Protein 4ANO (pdb70)

Solvent-accessible surface area: 11706 Å² total

Sequence (206 aa):
SEKKKKKKTYLLETQLDAVINDQPYYYTVIIFQRAKLKQDPLELEVLKEEVDPCIVRDIDVSSEDEVKVVIKPPSSSFLTFAAIRKTTTLLSRIRAAIHLVSSKKVVKKKHHHSARRRLIFFIVCPENLFNRRALEEEPFFLHVGVKESLPPDEEWDDERRRRLLRRREVKATVLALTEEGEEYRRRRFDDEYLKKKFHETLKKCSPIAKELWQQADDHLDAVLAVLEKKWVDEEEAKERAKVHIPK

Structure (mmCIF, N/CA/C/O backbone):
data_4ANO
#
_entry.id   4ANO
#
_cell.length_a   74.622
_cell.length_b   74.622
_cell.length_c   83.545
_cell.angle_alpha   90.00
_cell.angle_beta   90.00
_cell.angle_gamma   90.00
#
_symmetry.space_group_name_H-M   'P 41 21 2'
#
loop_
_entity.id
_entity.type
_entity.pdbx_description
1 polymer ESSB
2 non-polymer 'CHLORIDE ION'
3 non-polymer 'SODIUM ION'
4 water water
#
loop_
_atom_site.group_PDB
_atom_site.id
_atom_site.type_symbol
_atom_site.label_atom_id
_atom_site.label_alt_id
_atom_site.label_comp_id
_atom_site.label_asym_id
_atom_site.label_entity_id
_atom_site.label_seq_id
_atom_site.pdbx_PDB_ins_code
_atom_site.Cartn_x
_atom_site.Cartn_y
_atom_site.Cartn_z
_atom_site.occupancy
_atom_site.B_iso_or_equiv
_atom_site.auth_seq_id
_atom_site.auth_comp_id
_atom_site.auth_asym_id
_atom_site.auth_atom_id
_atom_site.pdbx_PDB_model_num
ATOM 1 N N . SER A 1 5 ? -23.243 10.977 20.808 1.00 62.61 2 SER A N 1
ATOM 2 C CA . SER A 1 5 ? -23.224 12.474 20.686 1.00 62.03 2 SER A CA 1
ATOM 3 C C . SER A 1 5 ? -22.636 12.871 19.327 1.00 60.16 2 SER A C 1
ATOM 4 O O . SER A 1 5 ? -23.223 12.549 18.273 1.00 60.80 2 SER A O 1
ATOM 7 N N . GLU A 1 6 ? -21.489 13.562 19.354 1.00 58.07 3 GLU A N 1
ATOM 8 C CA . GLU A 1 6 ? -20.761 13.950 18.133 1.00 54.38 3 GLU A CA 1
ATOM 9 C C . GLU A 1 6 ? -19.616 12.967 17.807 1.00 51.43 3 GLU A C 1
ATOM 10 O O . GLU A 1 6 ? -18.506 13.049 18.378 1.00 52.21 3 GLU A O 1
ATOM 16 N N A LYS A 1 7 ? -19.863 11.997 16.936 0.35 49.70 4 LYS A N 1
ATOM 17 N N B LYS A 1 7 ? -19.947 12.078 16.872 0.25 49.44 4 LYS A N 1
ATOM 18 N N C LYS A 1 7 ? -19.889 12.053 16.877 0.40 49.56 4 LYS A N 1
ATOM 19 C CA A LYS A 1 7 ? -18.807 11.035 16.602 0.35 47.04 4 LYS A CA 1
ATOM 20 C CA B LYS A 1 7 ? -19.081 11.057 16.310 0.25 46.61 4 LYS A CA 1
ATOM 21 C CA C LYS A 1 7 ? -18.895 11.097 16.385 0.40 46.73 4 LYS A CA 1
ATOM 22 C C A LYS A 1 7 ? -18.003 11.504 15.379 0.35 44.85 4 LYS A C 1
ATOM 23 C C B LYS A 1 7 ? -18.113 11.721 15.331 0.25 44.33 4 LYS A C 1
ATOM 24 C C C LYS A 1 7 ? -17.892 11.788 15.444 0.40 44.40 4 LYS A C 1
ATOM 25 O O A LYS A 1 7 ? -18.588 11.821 14.350 0.35 44.93 4 LYS A O 1
ATOM 26 O O B LYS A 1 7 ? -18.515 12.571 14.536 0.25 44.24 4 LYS A O 1
ATOM 27 O O C LYS A 1 7 ? -18.246 12.742 14.760 0.40 44.36 4 LYS A O 1
ATOM 43 N N A LYS A 1 8 ? -16.670 11.562 15.496 0.50 42.98 5 LYS A N 1
ATOM 44 N N B LYS A 1 8 ? -16.839 11.345 15.392 0.10 42.37 5 LYS A N 1
ATOM 45 N N C LYS A 1 8 ? -16.642 11.313 15.423 0.40 42.51 5 LYS A N 1
ATOM 46 C CA A LYS A 1 8 ? -15.833 12.021 14.375 0.50 40.06 5 LYS A CA 1
ATOM 47 C CA B LYS A 1 8 ? -15.864 11.814 14.411 0.10 39.68 5 LYS A CA 1
ATOM 48 C CA C LYS A 1 8 ? -15.667 11.735 14.409 0.40 39.49 5 LYS A CA 1
ATOM 49 C C A LYS A 1 8 ? -16.042 11.229 13.084 0.50 38.35 5 LYS A C 1
ATOM 50 C C B LYS A 1 8 ? -16.200 11.204 13.054 0.10 38.01 5 LYS A C 1
ATOM 51 C C C LYS A 1 8 ? -16.061 11.153 13.041 0.40 38.04 5 LYS A C 1
ATOM 52 O O A LYS A 1 8 ? -16.254 10.012 13.102 0.50 38.80 5 LYS A O 1
ATOM 53 O O B LYS A 1 8 ? -16.677 10.069 12.988 0.10 38.12 5 LYS A O 1
ATOM 54 O O C LYS A 1 8 ? -16.456 9.988 12.959 0.40 38.41 5 LYS A O 1
ATOM 70 N N . THR A 1 9 ? -15.961 11.949 11.975 1.00 36.14 6 THR A N 1
ATOM 71 C CA . THR A 1 9 ? -16.215 11.406 10.632 1.00 33.15 6 THR A CA 1
ATOM 72 C C . THR A 1 9 ? -14.981 10.623 10.165 1.00 29.94 6 THR A C 1
ATOM 73 O O . THR A 1 9 ? -13.981 10.635 10.821 1.00 28.74 6 THR A O 1
ATOM 77 N N . TYR A 1 10 ? -15.071 9.966 9.020 1.00 28.08 7 TYR A N 1
ATOM 78 C CA . TYR A 1 10 ? -13.887 9.280 8.516 1.00 27.27 7 TYR A CA 1
ATOM 79 C C . TYR A 1 10 ? -12.714 10.300 8.306 1.00 25.09 7 TYR A C 1
ATOM 80 O O . TYR A 1 10 ? -11.576 10.042 8.733 1.00 26.76 7 TYR A O 1
ATOM 89 N N A LEU A 1 11 ? -12.983 11.405 7.626 0.50 26.21 8 LEU A N 1
ATOM 90 N N B LEU A 1 11 ? -13.027 11.419 7.659 0.50 26.13 8 LEU A N 1
ATOM 91 C CA A LEU A 1 11 ? -11.972 12.454 7.436 0.50 25.93 8 LEU A CA 1
ATOM 92 C CA B LEU A 1 11 ? -12.060 12.492 7.367 0.50 25.86 8 LEU A CA 1
ATOM 93 C C A LEU A 1 11 ? -11.336 12.794 8.764 0.50 25.76 8 LEU A C 1
ATOM 94 C C B LEU A 1 11 ?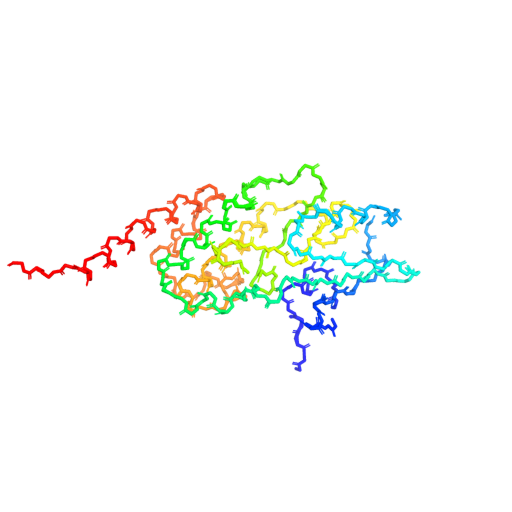 -11.387 13.017 8.645 0.50 25.55 8 LEU A C 1
ATOM 95 O O A LEU A 1 11 ? -10.103 12.724 8.947 0.50 23.20 8 LEU A O 1
ATOM 96 O O B LEU A 1 11 ? -10.146 13.237 8.670 0.50 22.96 8 LEU A O 1
ATOM 105 N N . GLU A 1 12 ? -12.178 13.176 9.718 1.00 24.84 9 GLU A N 1
ATOM 106 C CA . GLU A 1 12 ? -11.593 13.597 11.030 1.00 27.26 9 GLU A CA 1
ATOM 107 C C . GLU A 1 12 ? -10.668 12.590 11.653 1.00 27.28 9 GLU A C 1
ATOM 108 O O . GLU A 1 12 ? -9.579 12.895 12.151 1.00 28.06 9 GLU A O 1
ATOM 114 N N . THR A 1 13 ? -11.094 11.338 11.647 1.00 27.31 10 THR A N 1
ATOM 115 C CA . THR A 1 13 ? -10.330 10.249 12.175 1.00 27.90 10 THR A CA 1
ATOM 116 C C . THR A 1 13 ? -9.016 10.008 11.411 1.00 27.59 10 THR A C 1
ATOM 117 O O . THR A 1 13 ? -7.944 9.805 12.040 1.00 26.19 10 THR A O 1
ATOM 121 N N . GLN A 1 14 ? -9.079 9.988 10.067 1.00 24.43 11 GLN A N 1
ATOM 122 C CA . GLN A 1 14 ? -7.845 9.744 9.294 1.00 23.84 11 GLN A CA 1
ATOM 123 C C . GLN A 1 14 ? -6.847 10.928 9.428 1.00 23.17 11 GLN A C 1
ATOM 124 O O . GLN A 1 14 ? -5.591 10.716 9.351 1.00 26.04 11 GLN A O 1
ATOM 130 N N . LEU A 1 15 ? -7.370 12.132 9.566 1.00 23.44 12 LEU A N 1
ATOM 131 C CA . LEU A 1 15 ? -6.462 13.322 9.679 1.00 22.69 12 LEU A CA 1
ATOM 132 C C . LEU A 1 15 ? -6.008 13.527 11.119 1.00 25.76 12 LEU A C 1
ATOM 133 O O . LEU A 1 15 ? -5.042 14.302 11.306 1.00 25.55 12 LEU A O 1
ATOM 138 N N . ASP A 1 16 ? -6.673 12.883 12.086 1.00 24.14 13 ASP A N 1
ATOM 139 C CA . ASP A 1 16 ? -6.621 13.254 13.515 1.00 26.26 13 ASP A CA 1
ATOM 140 C C . ASP A 1 16 ? -6.838 14.767 13.665 1.00 27.42 13 ASP A C 1
ATOM 141 O O . ASP A 1 16 ? -6.016 15.479 14.258 1.00 26.88 13 ASP A O 1
ATOM 146 N N . ALA A 1 17 ? -7.899 15.292 13.046 1.00 26.38 14 ALA A N 1
ATOM 147 C CA . ALA A 1 17 ? -8.122 16.749 13.022 1.00 26.62 14 ALA A CA 1
ATOM 148 C C . ALA A 1 17 ? -9.571 16.987 13.299 1.00 29.11 14 ALA A C 1
ATOM 149 O O . ALA A 1 17 ? -10.368 16.060 13.255 1.00 29.86 14 ALA A O 1
ATOM 151 N N . VAL A 1 18 ? -9.935 18.254 13.473 1.00 29.74 15 VAL A N 1
ATOM 152 C CA . VAL A 1 18 ? -11.279 18.615 13.810 1.00 32.82 15 VAL A CA 1
ATOM 153 C C . VAL A 1 18 ? -11.835 19.475 12.661 1.00 35.24 15 VAL A C 1
ATOM 154 O O . VAL A 1 18 ? -11.188 20.463 12.246 1.00 34.57 15 VAL A O 1
ATOM 174 N N . ILE A 1 20 ? -14.172 22.105 12.372 1.00 38.38 17 ILE A N 1
ATOM 175 C CA . ILE A 1 20 ? -14.875 23.052 13.252 1.00 39.18 17 ILE A CA 1
ATOM 176 C C . ILE A 1 20 ? -15.965 23.836 12.577 1.00 40.67 17 ILE A C 1
ATOM 177 O O . ILE A 1 20 ? -16.732 24.569 13.235 1.00 40.04 17 ILE A O 1
ATOM 182 N N . ASN A 1 21 ? -15.992 23.750 11.257 1.00 39.90 18 ASN A N 1
ATOM 183 C CA . ASN A 1 21 ? -16.947 24.517 10.478 1.00 41.35 18 ASN A CA 1
ATOM 184 C C . ASN A 1 21 ? -17.146 23.796 9.146 1.00 41.50 18 ASN A C 1
ATOM 185 O O . ASN A 1 21 ? -16.222 23.117 8.606 1.00 37.35 18 ASN A O 1
ATOM 190 N N . ASP A 1 22 ? -18.342 23.975 8.595 1.00 43.57 19 ASP A N 1
ATOM 191 C CA . ASP A 1 22 ? -18.625 23.471 7.250 1.00 44.79 19 ASP A CA 1
ATOM 192 C C . ASP A 1 22 ? -19.060 24.624 6.332 1.00 45.20 19 ASP A C 1
ATOM 193 O O . ASP A 1 22 ? -19.272 24.449 5.100 1.00 46.30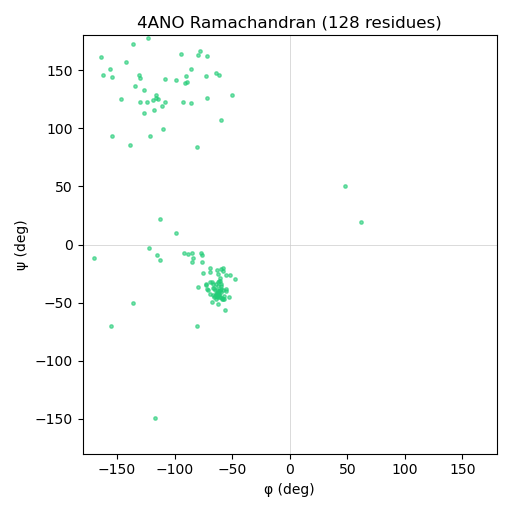 19 ASP A O 1
ATOM 198 N N . GLN A 1 23 ? -19.159 25.822 6.921 1.00 45.46 20 GLN A N 1
ATOM 199 C CA . GLN A 1 23 ? -19.481 27.021 6.141 1.00 45.59 20 GLN A CA 1
ATOM 200 C C . GLN A 1 23 ? -18.642 28.197 6.608 1.00 43.85 20 GLN A C 1
ATOM 201 O O . GLN A 1 23 ? -19.080 28.958 7.479 1.00 45.89 20 GLN A O 1
ATOM 207 N N . PRO A 1 24 ? -17.406 28.339 6.079 1.00 40.83 21 PRO A N 1
ATOM 208 C CA . PRO A 1 24 ? -16.710 27.518 5.121 1.00 37.42 21 PRO A CA 1
ATOM 209 C C . PRO A 1 24 ? -16.021 26.362 5.828 1.00 34.16 21 PRO A C 1
ATOM 210 O O . PRO A 1 24 ? -15.769 26.425 7.027 1.00 35.73 21 PRO A O 1
ATOM 214 N N A TYR A 1 25 ? -15.791 25.306 5.065 0.30 31.69 22 TYR A N 1
ATOM 215 N N B TYR A 1 25 ? -15.737 25.286 5.067 0.30 31.63 22 TYR A N 1
ATOM 216 N N C TYR A 1 25 ? -15.783 25.273 5.099 0.30 32.33 22 TYR A N 1
ATOM 217 C CA A TYR A 1 25 ? -14.989 24.219 5.504 0.30 28.23 22 TYR A CA 1
ATOM 218 C CA B TYR A 1 25 ? -15.027 24.061 5.506 0.30 28.16 22 TYR A CA 1
ATOM 219 C CA C TYR A 1 25 ? -15.162 24.097 5.670 0.30 29.39 22 TYR A CA 1
ATOM 220 C C A TYR A 1 25 ? -13.752 24.740 6.227 0.30 27.02 22 TYR A C 1
ATOM 221 C C B TYR A 1 25 ? -13.652 24.383 6.106 0.30 27.08 22 TYR A C 1
ATOM 222 C C C TYR A 1 25 ? -13.775 24.525 6.165 0.30 27.97 22 TYR A C 1
ATOM 223 O O A TYR A 1 25 ? -13.077 25.676 5.758 0.30 24.44 22 TYR A O 1
ATOM 224 O O B TYR A 1 25 ? -12.747 24.803 5.393 0.30 25.79 22 TYR A O 1
ATOM 225 O O C TYR A 1 25 ? -13.028 25.220 5.482 0.30 26.51 22 TYR A O 1
ATOM 250 N N . THR A 1 26 ? -13.517 24.198 7.423 1.00 26.31 23 THR A N 1
ATOM 251 C CA . THR A 1 26 ? -12.314 24.586 8.161 1.00 25.10 23 THR A CA 1
ATOM 252 C C . THR A 1 26 ? -11.805 23.395 8.921 1.00 23.64 23 THR A C 1
ATOM 253 O O . THR A 1 26 ? -12.545 22.832 9.746 1.00 24.22 23 THR A O 1
ATOM 257 N N . VAL A 1 27 ? -10.498 23.064 8.734 1.00 22.95 24 VAL A N 1
ATOM 258 C CA . VAL A 1 27 ? -9.945 21.901 9.411 1.00 23.27 24 VAL A CA 1
ATOM 259 C C . VAL A 1 27 ? -8.828 22.437 10.320 1.00 20.67 24 VAL A C 1
ATOM 260 O O . VAL A 1 27 ? -8.021 23.266 9.880 1.00 23.87 24 VAL A O 1
ATOM 264 N N A ILE A 1 28 ? -8.747 21.866 11.518 0.70 23.33 25 ILE A N 1
ATOM 265 N N B ILE A 1 28 ? -8.769 21.979 11.562 0.30 22.69 25 ILE A N 1
ATOM 266 C CA A ILE A 1 28 ? -7.800 22.313 12.552 0.70 22.22 25 ILE A CA 1
ATOM 267 C CA B ILE A 1 28 ? -7.689 22.429 12.445 0.30 21.71 25 ILE A CA 1
ATOM 268 C C A ILE A 1 28 ? -6.920 21.111 12.957 0.70 21.68 25 ILE A C 1
ATOM 269 C C B ILE A 1 28 ? -6.920 21.256 13.018 0.30 21.57 25 ILE A C 1
ATOM 270 O O A ILE A 1 28 ? -7.428 20.032 13.341 0.70 22.72 25 ILE A O 1
ATOM 271 O O B ILE A 1 28 ? -7.523 20.377 13.643 0.30 22.46 25 ILE A O 1
ATOM 280 N N . PHE A 1 29 ? -5.601 21.257 12.778 1.00 21.23 26 PHE A N 1
ATOM 281 C CA . PHE A 1 29 ? -4.695 20.190 13.213 1.00 20.45 26 PHE A CA 1
ATOM 282 C C . PHE A 1 29 ? -3.831 20.774 14.388 1.00 21.42 26 PHE A C 1
ATOM 283 O O . PHE A 1 29 ? -3.531 21.948 14.385 1.00 23.95 26 PHE A O 1
ATOM 291 N N . GLN A 1 30 ? -3.363 19.883 15.252 1.00 23.59 27 GLN A N 1
ATOM 292 C CA . GLN A 1 30 ? -2.354 20.210 16.272 1.00 22.57 27 GLN A CA 1
ATOM 293 C C . GLN A 1 30 ? -0.968 20.083 15.709 1.00 22.98 27 GLN A C 1
ATOM 294 O O . GLN A 1 30 ? -0.598 19.042 15.258 1.00 23.27 27 GLN A O 1
ATOM 300 N N . ARG A 1 31 ? -0.188 21.166 15.750 1.00 22.87 28 ARG A N 1
ATOM 301 C CA . ARG A 1 31 ? 1.111 21.217 15.147 1.00 25.73 28 ARG A CA 1
ATOM 302 C C . ARG A 1 31 ? 2.047 20.144 15.741 1.00 25.52 28 ARG A C 1
ATOM 303 O O . ARG A 1 31 ? 2.878 19.544 15.058 1.00 27.04 28 ARG A O 1
ATOM 311 N N . ALA A 1 32 ? 1.866 19.862 17.021 1.00 26.92 29 ALA A N 1
ATOM 312 C CA . ALA A 1 32 ? 2.697 18.940 17.715 1.00 29.10 29 ALA A CA 1
ATOM 313 C C . ALA A 1 32 ? 2.604 17.532 17.129 1.00 29.30 29 ALA A C 1
ATOM 314 O O . ALA A 1 32 ? 3.533 16.714 17.256 1.00 31.59 29 ALA A O 1
ATOM 316 N N . LYS A 1 33 ? 1.471 17.244 16.483 1.00 27.77 30 LYS A N 1
ATOM 317 C CA . LYS A 1 33 ? 1.219 15.932 15.947 1.00 28.86 30 LYS A CA 1
ATOM 318 C C . LYS A 1 33 ? 1.659 15.743 14.473 1.00 28.18 30 LYS A C 1
ATOM 319 O O . LYS A 1 33 ? 1.560 14.621 13.960 1.00 30.84 30 LYS A O 1
ATOM 325 N N . LEU A 1 34 ? 2.082 16.820 13.810 1.00 25.99 31 LEU A N 1
ATOM 326 C CA . LEU A 1 34 ? 2.533 16.808 12.413 1.00 24.60 31 LEU A CA 1
ATOM 327 C C . LEU A 1 34 ? 4.008 16.450 12.140 1.00 25.76 31 LEU A C 1
ATOM 328 O O . LEU A 1 34 ? 4.894 16.786 12.928 1.00 25.09 31 LEU A 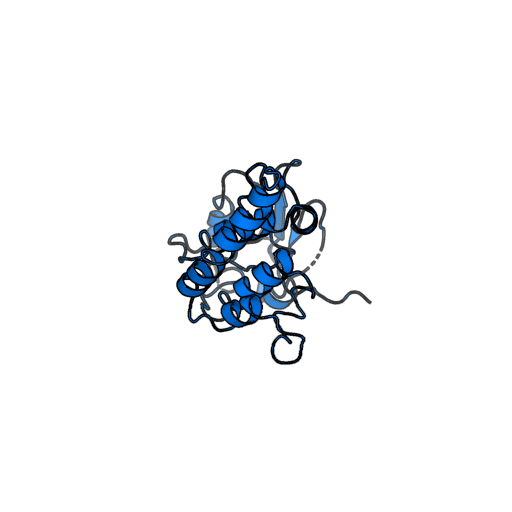O 1
ATOM 333 N N . LYS A 1 35 ? 4.286 15.865 10.979 1.00 24.47 32 LYS A N 1
ATOM 334 C CA . LYS A 1 35 ? 5.647 15.632 10.477 1.00 25.88 32 LYS A CA 1
ATOM 335 C C . LYS A 1 35 ? 6.230 16.905 9.845 1.00 25.37 32 LYS A C 1
ATOM 336 O O . LYS A 1 35 ? 7.426 16.929 9.541 1.00 25.60 32 LYS A O 1
ATOM 350 N N . GLN A 1 37 ? 7.891 20.290 9.056 1.00 22.82 34 GLN A N 1
ATOM 351 C CA . GLN A 1 37 ? 9.028 20.989 9.738 1.00 24.96 34 GLN A CA 1
ATOM 352 C C . GLN A 1 37 ? 8.858 22.476 9.441 1.00 26.60 34 GLN A C 1
ATOM 353 O O . GLN A 1 37 ? 8.585 23.312 10.359 1.00 30.80 34 GLN A O 1
ATOM 359 N N . ASP A 1 38 ? 9.083 22.859 8.219 1.00 22.34 35 ASP A N 1
ATOM 360 C CA . ASP A 1 38 ? 8.998 24.242 7.901 1.00 24.75 35 ASP A CA 1
ATOM 361 C C . ASP A 1 38 ? 7.551 24.538 7.413 1.00 22.83 35 ASP A C 1
ATOM 362 O O . ASP A 1 38 ? 7.063 23.861 6.480 1.00 20.66 35 ASP A O 1
ATOM 367 N N . PRO A 1 39 ? 6.817 25.469 8.049 1.00 21.91 36 PRO A N 1
ATOM 368 C CA . PRO A 1 39 ? 5.482 25.836 7.585 1.00 21.79 36 PRO A CA 1
ATOM 369 C C . PRO A 1 39 ? 5.382 26.122 6.059 1.00 21.88 36 PRO A C 1
ATOM 370 O O . PRO A 1 39 ? 4.332 25.968 5.447 1.00 22.32 36 PRO A O 1
ATOM 374 N N . LEU A 1 40 ? 6.485 26.610 5.466 1.00 22.67 37 LEU A N 1
ATOM 375 C CA . LEU A 1 40 ? 6.559 26.797 4.019 1.00 20.36 37 LEU A CA 1
ATOM 376 C C . LEU A 1 40 ? 6.188 25.565 3.148 1.00 22.00 37 LEU A C 1
ATOM 377 O O . LEU A 1 40 ? 5.753 25.716 2.007 1.00 22.73 37 LEU A O 1
ATOM 382 N N . GLU A 1 41 ? 6.362 24.356 3.716 1.00 20.44 38 GLU A N 1
ATOM 383 C CA . GLU A 1 41 ? 5.938 23.085 3.063 1.00 19.50 38 GLU A CA 1
ATOM 384 C C . GLU A 1 41 ? 4.484 23.084 2.694 1.00 21.09 38 GLU A C 1
ATOM 385 O O . GLU A 1 41 ? 4.122 22.359 1.768 1.00 22.24 38 GLU A O 1
ATOM 391 N N . LEU A 1 42 ? 3.657 23.871 3.420 1.00 18.73 39 LEU A N 1
ATOM 392 C CA . LEU A 1 42 ? 2.189 23.889 3.189 1.00 18.80 39 LEU A CA 1
ATOM 393 C C . LEU A 1 42 ? 1.771 24.840 2.065 1.00 19.32 39 LEU A C 1
ATOM 394 O O . LEU A 1 42 ? 0.606 24.865 1.655 1.00 23.27 39 LEU A O 1
ATOM 399 N N . GLU A 1 43 ? 2.711 25.620 1.555 1.00 21.22 40 GLU A N 1
ATOM 400 C CA . GLU A 1 43 ? 2.394 26.622 0.504 1.00 23.50 40 GLU A CA 1
ATOM 401 C C . GLU A 1 43 ? 1.833 25.934 -0.748 1.00 21.50 40 GLU A C 1
ATOM 402 O O . GLU A 1 43 ? 0.957 26.539 -1.436 1.00 25.19 40 GLU A O 1
ATOM 408 N N . VAL A 1 44 ? 2.226 24.667 -1.000 1.00 21.47 41 VAL A N 1
ATOM 409 C CA . VAL A 1 44 ? 1.721 23.903 -2.152 1.00 23.11 41 VAL A CA 1
ATOM 410 C C . VAL A 1 44 ? 0.169 23.798 -2.116 1.00 22.06 41 VAL A C 1
ATOM 411 O O . VAL A 1 44 ? -0.447 23.582 -3.138 1.00 24.35 41 VAL A O 1
ATOM 415 N N . LEU A 1 45 ? -0.445 24.008 -0.939 1.00 20.53 42 LEU A N 1
ATOM 416 C CA . LEU A 1 45 ? -1.885 23.809 -0.807 1.00 21.86 42 LEU A CA 1
ATOM 417 C C . LEU A 1 45 ? -2.583 24.991 -1.456 1.00 23.95 42 LEU A C 1
ATOM 418 O O . LEU A 1 45 ? -3.776 24.849 -1.776 1.00 23.77 42 LEU A O 1
ATOM 423 N N . LYS A 1 46 ? -1.818 26.065 -1.711 1.00 24.85 43 LYS A N 1
ATOM 424 C CA . LYS A 1 46 ? -2.397 27.248 -2.454 1.00 30.32 43 LYS A CA 1
ATOM 425 C C . LYS A 1 46 ? -2.555 26.938 -3.966 1.00 31.35 43 LYS A C 1
ATOM 426 O O . LYS A 1 46 ? -3.176 27.719 -4.734 1.00 34.24 43 LYS A O 1
ATOM 432 N N A GLU A 1 47 ? -1.968 25.819 -4.357 0.50 31.50 44 GLU A N 1
ATOM 433 N N B GLU A 1 47 ? -2.018 25.870 -4.488 0.50 32.38 44 GLU A N 1
ATOM 434 C CA A GLU A 1 47 ? -1.771 25.467 -5.748 0.50 32.38 44 GLU A CA 1
ATOM 435 C CA B GLU A 1 47 ? -2.193 25.804 -5.932 0.50 34.09 44 GLU A CA 1
ATOM 436 C C A GLU A 1 47 ? -2.302 24.071 -6.039 0.50 32.11 44 GLU A C 1
ATOM 437 C C B GLU A 1 47 ? -2.703 24.450 -6.384 0.50 33.07 44 GLU A C 1
ATOM 438 O O A GLU A 1 47 ? -1.666 23.255 -6.733 0.50 32.08 44 GLU A O 1
ATOM 439 O O B GLU A 1 47 ? -2.376 24.016 -7.473 0.50 33.57 44 GLU A O 1
ATOM 450 N N . VAL A 1 48 ? -3.495 23.795 -5.528 1.00 30.87 45 VAL A N 1
ATOM 451 C CA . VAL A 1 48 ? -4.082 22.491 -5.821 1.00 28.80 45 VAL A CA 1
ATOM 452 C C . VAL A 1 48 ? -4.899 22.580 -7.091 1.00 30.13 45 VAL A C 1
ATOM 453 O O . VAL A 1 48 ? -4.696 21.817 -8.018 1.00 32.47 45 VAL A O 1
ATOM 457 N N . ASP A 1 49 ? -5.814 23.521 -7.135 1.00 28.47 46 ASP A N 1
ATOM 458 C CA . ASP A 1 49 ? -6.721 23.513 -8.311 1.00 28.97 46 ASP A CA 1
ATOM 459 C C . ASP A 1 49 ? -7.143 24.963 -8.414 1.00 28.89 46 ASP A C 1
ATOM 460 O O . ASP A 1 49 ? -7.289 25.613 -7.451 1.00 29.59 46 ASP A O 1
ATOM 465 N N . PRO A 1 50 ? -7.313 25.471 -9.618 1.00 31.11 47 PRO A N 1
ATOM 466 C CA . PRO A 1 50 ? -7.669 26.905 -9.629 1.00 32.69 47 PRO A CA 1
ATOM 467 C C . PRO A 1 50 ? -9.088 27.254 -9.085 1.00 33.14 47 PRO A C 1
ATOM 468 O O . PRO A 1 50 ? -9.314 28.424 -8.671 1.00 35.11 47 PRO A O 1
ATOM 472 N N . CYS A 1 51 ? -10.004 26.281 -9.042 1.00 27.18 48 CYS A N 1
ATOM 473 C CA . CYS A 1 51 ? -11.384 26.602 -8.557 1.00 27.84 48 CYS A CA 1
ATOM 474 C C . CYS A 1 51 ? -11.591 26.862 -7.082 1.00 28.16 48 CYS A C 1
ATOM 475 O O . CYS A 1 51 ? -12.341 27.757 -6.677 1.00 28.78 48 CYS A O 1
ATOM 478 N N . ILE A 1 52 ? -10.819 26.167 -6.240 1.00 23.66 49 ILE A N 1
ATOM 479 C CA . ILE A 1 52 ? -11.165 26.135 -4.816 1.00 24.39 49 ILE A CA 1
ATOM 480 C C . ILE A 1 52 ? -10.054 26.850 -4.129 1.00 24.95 49 ILE A C 1
ATOM 481 O O . ILE A 1 52 ? -8.881 26.546 -4.389 1.00 26.69 49 ILE A O 1
ATOM 486 N N . VAL A 1 53 ? -10.395 27.852 -3.352 1.00 22.88 50 VAL A N 1
ATOM 487 C CA . VAL A 1 53 ? -9.404 28.688 -2.628 1.00 25.68 50 VAL A CA 1
ATOM 488 C C . VAL A 1 53 ? -9.166 27.983 -1.254 1.00 26.16 50 VAL A C 1
ATOM 489 O O . VAL A 1 53 ? -10.124 27.427 -0.671 1.00 25.63 50 VAL A O 1
ATOM 493 N N . ARG A 1 54 ? -7.898 27.953 -0.795 1.00 23.83 51 ARG A N 1
ATOM 494 C CA . ARG A 1 54 ? -7.499 27.400 0.506 1.00 24.73 51 ARG A CA 1
ATOM 495 C C . ARG A 1 54 ? -6.640 28.410 1.182 1.00 24.97 51 ARG A C 1
ATOM 496 O O . ARG A 1 54 ? -5.654 28.848 0.595 1.00 28.50 51 ARG A O 1
ATOM 504 N N . ASP A 1 55 ? -7.050 28.836 2.379 1.00 25.11 52 ASP A N 1
ATOM 505 C CA . ASP A 1 55 ? -6.217 29.749 3.142 1.00 24.89 52 ASP A CA 1
ATOM 506 C C . ASP A 1 55 ? -5.638 28.980 4.293 1.00 24.79 52 ASP A C 1
ATOM 507 O O . ASP A 1 55 ? -6.296 28.091 4.787 1.00 28.17 52 ASP A O 1
ATOM 512 N N . ILE A 1 56 ? -4.401 29.261 4.636 1.00 24.82 53 ILE A N 1
ATOM 513 C CA . ILE A 1 56 ? -3.643 28.349 5.580 1.00 22.37 53 ILE A CA 1
ATOM 514 C C . ILE A 1 56 ? -3.129 29.310 6.711 1.00 23.41 53 ILE A C 1
ATOM 515 O O . ILE A 1 56 ? -2.525 30.328 6.448 1.00 24.46 53 ILE A O 1
ATOM 520 N N . ASP A 1 57 ? -3.318 28.914 7.959 1.00 23.10 54 ASP A N 1
ATOM 521 C CA . ASP A 1 57 ? -2.754 29.681 9.074 1.00 24.94 54 ASP A CA 1
ATOM 522 C C . ASP A 1 57 ? -1.955 28.719 9.918 1.00 21.82 54 ASP A C 1
ATOM 523 O O . ASP A 1 57 ? -2.534 27.817 10.538 1.00 25.06 54 ASP A O 1
ATOM 528 N N . VAL A 1 58 ? -0.634 28.892 9.952 1.00 23.11 55 VAL A N 1
ATOM 529 C CA . VAL A 1 58 ? 0.252 28.116 10.811 1.00 22.87 55 VAL A CA 1
ATOM 530 C C . VAL A 1 58 ? 0.529 29.019 12.042 1.00 25.98 55 VAL A C 1
ATOM 531 O O . VAL A 1 58 ? 1.290 30.000 11.958 1.00 26.81 55 VAL A O 1
ATOM 535 N N A SER A 1 59 ? -0.090 28.677 13.151 0.50 25.24 56 SER A N 1
ATOM 536 N N B SER A 1 59 ? -0.134 28.702 13.143 0.50 26.17 56 SER A N 1
ATOM 537 C CA A SER A 1 59 ? 0.113 29.398 14.428 0.50 24.90 56 SER A CA 1
ATOM 538 C CA B SER A 1 59 ? 0.082 29.334 14.482 0.50 26.59 56 SER A CA 1
ATOM 539 C C A SER A 1 59 ? 1.086 28.574 15.267 0.50 25.22 56 SER A C 1
ATOM 540 C C B SER A 1 59 ? 1.262 28.710 15.168 0.50 25.87 56 SER A C 1
ATOM 541 O O A SER A 1 59 ? 1.470 27.464 14.890 0.50 23.33 56 SER A O 1
ATOM 542 O O B SER A 1 59 ? 1.912 27.832 14.621 0.50 23.95 56 SER A O 1
ATOM 547 N N . GLU A 1 60 ? 1.497 29.081 16.448 1.00 26.69 57 GLU A N 1
ATOM 548 C CA . GLU A 1 60 ? 2.432 28.347 17.220 1.00 27.00 57 GLU A CA 1
ATOM 549 C C . GLU A 1 60 ? 1.975 26.936 17.563 1.00 27.67 57 GLU A C 1
ATOM 550 O O . GLU A 1 60 ? 2.772 26.033 17.576 1.00 28.89 57 GLU A O 1
ATOM 556 N N . ASP A 1 61 ? 0.675 26.710 17.776 1.00 27.92 58 ASP A N 1
ATOM 557 C CA . ASP A 1 61 ? 0.245 25.396 18.212 1.00 28.36 58 ASP A CA 1
ATOM 558 C C . ASP A 1 61 ? -0.604 24.623 17.168 1.00 26.03 58 ASP A C 1
ATOM 559 O O . ASP A 1 61 ? -0.903 23.475 17.368 1.00 25.96 58 ASP A O 1
ATOM 564 N N . GLU A 1 62 ? -1.068 25.295 16.144 1.00 23.82 59 GLU A N 1
ATOM 565 C CA . GLU A 1 62 ? -2.065 24.616 15.262 1.00 25.85 59 GLU A CA 1
ATOM 566 C C . GLU A 1 62 ? -1.858 24.970 13.816 1.00 23.82 59 GLU A C 1
ATOM 567 O O . GLU A 1 62 ? -1.269 25.974 13.479 1.00 24.63 59 GLU A O 1
ATOM 573 N N . VAL A 1 63 ? -2.336 24.093 12.929 1.00 23.93 60 VAL A N 1
ATOM 574 C CA . VAL A 1 63 ? -2.407 24.436 11.524 1.00 22.41 60 VAL A CA 1
ATOM 575 C C . VAL A 1 63 ? -3.920 24.437 11.165 1.00 22.07 60 VAL A C 1
ATOM 576 O O . VAL A 1 63 ? -4.626 23.451 11.418 1.00 21.23 60 VAL A O 1
ATOM 580 N N . LYS A 1 64 ? -4.386 25.542 10.609 1.00 22.71 61 LYS A N 1
ATOM 581 C CA . LYS A 1 64 ? -5.807 25.736 10.207 1.00 23.79 61 LYS A CA 1
ATOM 582 C C . LYS A 1 64 ? -5.868 25.899 8.677 1.00 23.23 61 LYS A C 1
ATOM 583 O O . LYS A 1 64 ? -4.995 26.600 8.062 1.00 23.19 61 LYS A O 1
ATOM 589 N N . VAL A 1 65 ? -6.738 25.114 8.019 1.00 21.84 62 VAL A N 1
ATOM 590 C CA . VAL A 1 65 ? -6.969 25.254 6.541 1.00 21.53 62 VAL A CA 1
ATOM 591 C C . VAL A 1 65 ? -8.471 25.632 6.401 1.00 21.00 62 VAL A C 1
ATOM 592 O O . VAL A 1 65 ? -9.338 24.956 6.945 1.00 22.55 62 VAL A O 1
ATOM 596 N N . VAL A 1 66 ? -8.701 26.732 5.739 1.00 22.51 63 VAL A N 1
ATOM 597 C CA . VAL A 1 66 ? -10.012 27.213 5.433 1.00 24.43 63 VAL A CA 1
ATOM 598 C C . VAL A 1 66 ? -10.198 26.999 3.925 1.00 23.50 63 VAL A C 1
ATOM 599 O O . VAL A 1 66 ? -9.416 27.531 3.162 1.00 25.32 63 VAL A O 1
ATOM 603 N N . ILE A 1 67 ? -11.230 26.255 3.554 1.00 23.02 64 ILE A N 1
ATOM 604 C CA . ILE A 1 67 ? -11.474 25.778 2.141 1.00 22.44 64 ILE A CA 1
ATOM 605 C C . ILE A 1 67 ? -12.781 26.325 1.593 1.00 24.07 64 ILE A C 1
ATOM 606 O O . ILE A 1 67 ? -13.881 25.988 2.113 1.00 26.85 64 ILE A O 1
ATOM 611 N N . LYS A 1 68 ? -12.647 27.150 0.550 1.00 23.00 65 LYS A N 1
ATOM 612 C CA . LYS A 1 68 ? -13.791 27.867 -0.062 1.00 24.78 65 LYS A CA 1
ATOM 613 C C . LYS A 1 68 ? -13.984 27.546 -1.565 1.00 24.05 65 LYS A C 1
ATOM 614 O O . LYS A 1 68 ? -13.311 28.174 -2.486 1.00 26.01 65 LYS A O 1
ATOM 620 N N . PRO A 1 69 ? -14.832 26.560 -1.865 1.00 25.20 66 PRO A N 1
ATOM 621 C CA . PRO A 1 69 ? -15.187 26.283 -3.249 1.00 23.44 66 PRO A CA 1
ATOM 622 C C . PRO A 1 69 ? -16.085 27.364 -3.813 1.00 24.99 66 PRO A C 1
ATOM 623 O O . PRO A 1 69 ? -16.666 28.146 -3.049 1.00 26.51 66 PRO A O 1
ATOM 627 N N . PRO A 1 70 ? -16.148 27.397 -5.136 1.00 24.11 67 PRO A N 1
ATOM 628 C CA . PRO A 1 70 ? -17.188 28.262 -5.814 1.00 23.29 67 PRO A CA 1
ATOM 629 C C . PRO A 1 70 ? -18.581 27.994 -5.205 1.00 24.76 67 PRO A C 1
ATOM 630 O O . PRO A 1 70 ? -18.935 26.827 -4.914 1.00 25.17 67 PRO A O 1
ATOM 634 N N A SER A 1 71 ? -19.378 29.056 -5.016 0.60 26.33 68 SER A N 1
ATOM 635 N N B SER A 1 71 ? -19.376 29.045 -5.026 0.40 26.54 68 SER A N 1
ATOM 636 C CA A SER A 1 71 ? -20.733 28.872 -4.415 0.60 26.96 68 SER A CA 1
ATOM 637 C CA B SER A 1 71 ? -20.704 28.838 -4.428 0.40 27.57 68 SER A CA 1
ATOM 638 C C A SER A 1 71 ? -21.684 27.994 -5.232 0.60 28.50 68 SER A C 1
ATOM 639 C C B SER A 1 71 ? -21.568 27.849 -5.207 0.40 28.11 68 SER A C 1
ATOM 640 O O A SER A 1 71 ? -22.702 27.487 -4.696 0.60 29.38 68 SER A O 1
ATOM 641 O O B SER A 1 71 ? -22.354 27.082 -4.612 0.40 28.31 68 SER A O 1
ATOM 646 N N . SER A 1 72 ? -21.409 27.820 -6.531 1.00 27.92 69 SER A N 1
ATOM 647 C CA . SER A 1 72 ? -22.216 26.960 -7.380 1.00 28.69 69 SER A CA 1
ATOM 648 C C . SER A 1 72 ? -21.776 25.501 -7.526 1.00 28.93 69 SER A C 1
ATOM 649 O O . SER A 1 72 ? -22.417 24.722 -8.260 1.00 30.18 69 SER A O 1
ATOM 652 N N . PHE A 1 73 ? -20.664 25.131 -6.861 1.00 2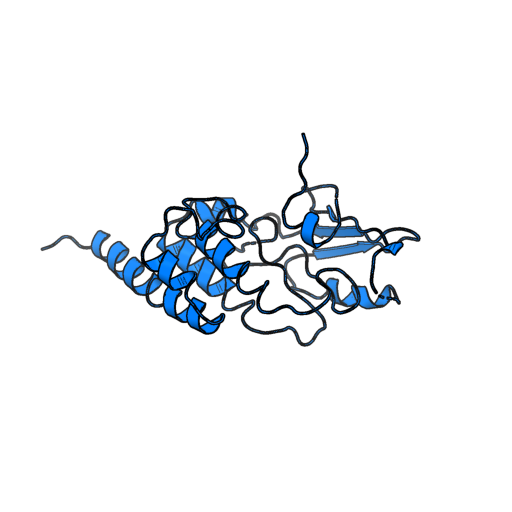6.47 70 PHE A N 1
ATOM 653 C CA . PHE A 1 73 ? -20.304 23.706 -6.824 1.00 27.24 70 PHE A CA 1
ATOM 654 C C . PHE A 1 73 ? -21.385 22.915 -6.073 1.00 27.93 70 PHE A C 1
ATOM 655 O O . PHE A 1 73 ? -22.056 23.501 -5.199 1.00 29.83 70 PHE A O 1
ATOM 663 N N . LEU A 1 74 ? -21.586 21.650 -6.513 1.00 30.27 71 LEU A N 1
ATOM 664 C CA . LEU A 1 74 ? -22.562 20.667 -5.976 1.00 32.05 71 LEU A CA 1
ATOM 665 C C . LEU A 1 74 ? -21.886 19.669 -5.009 1.00 31.62 71 LEU A C 1
ATOM 666 O O . LEU A 1 74 ? -20.750 19.211 -5.236 1.00 29.45 71 LEU A O 1
ATOM 671 N N . THR A 1 75 ? -22.602 19.319 -3.953 1.00 31.77 72 THR A N 1
ATOM 672 C CA . THR A 1 75 ? -22.134 18.352 -2.990 1.00 31.92 72 THR A CA 1
ATOM 673 C C . THR A 1 75 ? -22.304 16.981 -3.516 1.00 29.88 72 THR A C 1
ATOM 674 O O . THR A 1 75 ? -23.009 16.735 -4.511 1.00 29.21 72 THR A O 1
ATOM 678 N N . PHE A 1 76 ? -21.634 16.056 -2.812 1.00 28.15 73 PHE A N 1
ATOM 679 C CA . PHE A 1 76 ? -21.731 14.659 -3.133 1.00 26.89 73 PHE A CA 1
ATOM 680 C C . PHE A 1 76 ? -23.222 14.229 -3.035 1.00 29.91 73 PHE A C 1
ATOM 681 O O . PHE A 1 76 ? -23.754 13.565 -3.925 1.00 29.74 73 PHE A O 1
ATOM 689 N N . ALA A 1 77 ? -23.900 14.602 -1.970 1.00 32.60 74 ALA A N 1
ATOM 690 C CA . ALA A 1 77 ? -25.316 14.183 -1.884 1.00 36.02 74 ALA A CA 1
ATOM 691 C C . ALA A 1 77 ? -26.199 14.718 -3.032 1.00 36.46 74 ALA A C 1
ATOM 692 O O . ALA A 1 77 ? -27.100 13.990 -3.529 1.00 37.95 74 ALA A O 1
ATOM 694 N N . ALA A 1 78 ? -25.904 15.916 -3.579 1.00 36.16 75 ALA A N 1
ATOM 695 C CA . ALA A 1 78 ? -26.617 16.392 -4.746 1.00 35.71 75 ALA A CA 1
ATOM 696 C C . ALA A 1 78 ? -26.414 15.515 -5.986 1.00 33.81 75 ALA A C 1
ATOM 697 O O . ALA A 1 78 ? -27.355 15.302 -6.767 1.00 35.30 75 ALA A O 1
ATOM 699 N N . ILE A 1 79 ? -25.182 15.064 -6.224 1.00 29.85 76 ILE A N 1
ATOM 700 C CA . ILE A 1 79 ? -24.960 14.183 -7.355 1.00 29.26 76 ILE A CA 1
ATOM 701 C C . ILE A 1 79 ? -25.645 12.848 -7.165 1.00 29.28 76 ILE A C 1
ATOM 702 O O . ILE A 1 79 ? -26.109 12.242 -8.127 1.00 30.11 76 ILE A O 1
ATOM 707 N N . ARG A 1 80 ? -25.701 12.388 -5.925 1.00 30.37 77 ARG A N 1
ATOM 708 C CA . ARG A 1 80 ? -26.363 11.116 -5.563 1.00 31.15 77 ARG A CA 1
ATOM 709 C C . ARG A 1 80 ? -27.869 11.112 -5.995 1.00 32.65 77 ARG A C 1
ATOM 710 O O . ARG A 1 80 ? -28.457 10.055 -6.265 1.00 32.14 77 ARG A O 1
ATOM 718 N N . LYS A 1 81 ? -28.427 12.300 -6.160 1.00 33.85 78 LYS A N 1
ATOM 719 C CA . LYS A 1 81 ? -29.810 12.448 -6.635 1.00 36.36 78 LYS A CA 1
ATOM 720 C C . LYS A 1 81 ? -30.039 12.411 -8.140 1.00 36.74 78 LYS A C 1
ATOM 721 O O . LYS A 1 81 ? -31.215 12.412 -8.584 1.00 38.37 78 LYS A O 1
ATOM 727 N N . THR A 1 82 ? -28.967 12.492 -8.929 1.00 33.70 79 THR A N 1
ATOM 728 C CA . THR A 1 82 ? -29.033 12.460 -10.385 1.00 33.42 79 THR A CA 1
ATOM 729 C C . THR A 1 82 ? -29.277 11.029 -10.817 1.00 32.29 79 THR A C 1
ATOM 730 O O . THR A 1 82 ? -29.300 10.118 -9.975 1.00 33.25 79 THR A O 1
ATOM 734 N N A THR A 1 83 ? -29.486 10.861 -12.111 0.50 32.42 80 THR A N 1
ATOM 735 N N B THR A 1 83 ? -29.479 10.815 -12.118 0.50 32.45 80 THR A N 1
ATOM 736 C CA A THR A 1 83 ? -29.553 9.588 -12.816 0.50 31.18 80 THR A CA 1
ATOM 737 C CA B THR A 1 83 ? -29.679 9.462 -12.658 0.50 31.38 80 THR A CA 1
ATOM 738 C C A THR A 1 83 ? -28.407 8.591 -12.467 0.50 30.22 80 THR A C 1
ATOM 739 C C B THR A 1 83 ? -28.470 8.586 -12.357 0.50 30.17 80 THR A C 1
ATOM 740 O O A THR A 1 83 ? -27.290 9.032 -12.251 0.50 29.87 80 THR A O 1
ATOM 741 O O B THR A 1 83 ? -27.388 9.098 -12.106 0.50 29.79 80 THR A O 1
ATOM 748 N N . LEU A 1 84 ? -28.679 7.276 -12.423 1.00 30.51 81 LEU A N 1
ATOM 749 C CA . LEU A 1 84 ? -27.608 6.277 -12.279 1.00 28.54 81 LEU A CA 1
ATOM 750 C C . LEU A 1 84 ? -26.511 6.524 -13.311 1.00 29.78 81 LEU A C 1
ATOM 751 O O . LEU A 1 84 ? -25.328 6.547 -12.970 1.00 29.36 81 LEU A O 1
ATOM 756 N N . LEU A 1 85 ? -26.895 6.767 -14.576 1.00 29.10 82 LEU A N 1
ATOM 757 C CA . LEU A 1 85 ? -25.930 6.972 -15.659 1.00 28.02 82 LEU A CA 1
ATOM 758 C C . LEU A 1 85 ? -24.960 8.128 -15.373 1.00 27.96 82 LEU A C 1
ATOM 759 O O . LEU A 1 85 ? -23.695 8.066 -15.466 1.00 28.51 82 LEU A O 1
ATOM 764 N N . SER A 1 86 ? -25.567 9.200 -14.895 1.00 28.51 83 SER A N 1
ATOM 765 C CA . SER A 1 86 ? -24.800 10.332 -14.471 1.00 28.11 83 SER A CA 1
ATOM 766 C C . SER A 1 86 ? -23.833 10.095 -13.280 1.00 26.57 83 SER A C 1
ATOM 767 O O . SER A 1 86 ? -22.712 10.634 -13.206 1.00 27.67 83 SER A O 1
ATOM 770 N N . ARG A 1 87 ? -24.360 9.418 -12.275 1.00 26.11 84 ARG A N 1
ATOM 771 C CA . ARG A 1 87 ? -23.456 9.029 -11.163 1.00 26.07 84 ARG A CA 1
ATOM 772 C C . ARG A 1 87 ? -22.289 8.141 -11.589 1.00 26.44 84 ARG A C 1
ATOM 773 O O . ARG A 1 87 ? -21.172 8.264 -11.046 1.00 25.00 84 ARG A O 1
ATOM 781 N N . ILE A 1 88 ? -22.513 7.204 -12.517 1.00 24.63 85 ILE A N 1
ATOM 782 C CA . ILE A 1 88 ? -21.384 6.315 -12.951 1.00 26.13 85 ILE A CA 1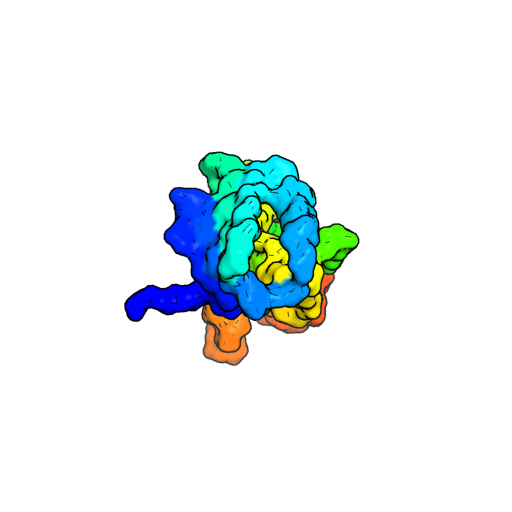
ATOM 783 C C . ILE A 1 88 ? -20.379 7.132 -13.741 1.00 26.70 85 ILE A C 1
ATOM 784 O O . ILE A 1 88 ? -19.161 6.888 -13.633 1.00 26.59 85 ILE A O 1
ATOM 789 N N . ARG A 1 89 ? -20.845 8.155 -14.481 1.00 26.95 86 ARG A N 1
ATOM 790 C CA . ARG A 1 89 ? -19.890 8.958 -15.272 1.00 29.65 86 ARG A CA 1
ATOM 791 C C . ARG A 1 89 ? -19.046 9.748 -14.306 1.00 28.44 86 ARG A C 1
ATOM 792 O O . ARG A 1 89 ? -17.833 9.905 -14.538 1.00 26.59 86 ARG A O 1
ATOM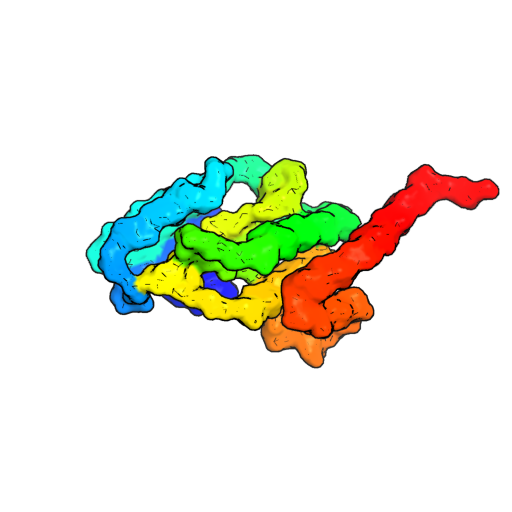 800 N N . ALA A 1 90 ? -19.690 10.318 -13.273 1.00 28.31 87 ALA A N 1
ATOM 801 C CA . ALA A 1 90 ? -19.019 11.031 -12.209 1.00 26.66 87 ALA A CA 1
ATOM 802 C C . ALA A 1 90 ? -17.949 10.205 -11.506 1.00 26.51 87 ALA A C 1
ATOM 803 O O . ALA A 1 90 ? -16.843 10.723 -11.173 1.00 24.99 87 ALA A O 1
ATOM 805 N N . ALA A 1 91 ? -18.267 8.935 -11.303 1.00 24.50 88 ALA A N 1
ATOM 806 C CA . ALA A 1 91 ? -17.394 7.993 -10.611 1.00 25.28 88 ALA A CA 1
ATOM 807 C C . ALA A 1 91 ? -16.191 7.679 -11.496 1.00 25.77 88 ALA A C 1
ATOM 808 O O . ALA A 1 91 ? -15.064 7.613 -11.022 1.00 25.13 88 ALA A O 1
ATOM 810 N N . ILE A 1 92 ? -16.429 7.552 -12.803 1.00 25.68 89 ILE A N 1
ATOM 811 C CA . ILE A 1 92 ? -15.302 7.425 -13.745 1.00 25.25 89 ILE A CA 1
ATOM 812 C C . ILE A 1 92 ? -14.308 8.592 -13.738 1.00 27.01 89 ILE A C 1
ATOM 813 O O . ILE A 1 92 ? -13.082 8.369 -13.674 1.00 26.99 89 ILE A O 1
ATOM 818 N N . HIS A 1 93 ? -14.802 9.812 -13.758 1.00 27.14 90 HIS A N 1
ATOM 819 C CA . HIS A 1 93 ? -13.941 10.966 -13.619 1.00 29.87 90 HIS A CA 1
ATOM 820 C C . HIS A 1 93 ? -13.181 10.953 -12.295 1.00 27.01 90 HIS A C 1
ATOM 821 O O . HIS A 1 93 ? -12.016 11.298 -12.267 1.00 25.25 90 HIS A O 1
ATOM 828 N N . LEU A 1 94 ? -13.829 10.577 -11.203 1.00 26.03 91 LEU A N 1
ATOM 829 C CA . LEU A 1 94 ? -13.132 10.422 -9.909 1.00 24.79 91 LEU A CA 1
ATOM 830 C C . LEU A 1 94 ? -11.982 9.438 -9.986 1.00 25.01 91 LEU A C 1
ATOM 831 O O . LEU A 1 94 ? -10.843 9.722 -9.563 1.00 24.38 91 LEU A O 1
ATOM 836 N N . VAL A 1 95 ? -12.236 8.292 -10.583 1.00 23.90 92 VAL A N 1
ATOM 837 C CA . VAL A 1 95 ? -11.202 7.235 -10.598 1.00 25.80 92 VAL A CA 1
ATOM 838 C C . VAL A 1 95 ? -10.075 7.719 -11.512 1.00 28.09 92 VAL A C 1
ATOM 839 O O . VAL A 1 95 ? -8.931 7.593 -11.170 1.00 26.23 92 VAL A O 1
ATOM 843 N N A SER A 1 96 ? -10.413 8.383 -12.612 0.50 28.18 93 SER A N 1
ATOM 844 N N B SER A 1 96 ? -10.438 8.241 -12.673 0.50 27.47 93 SER A N 1
ATOM 845 C CA A SER A 1 96 ? -9.375 8.979 -13.485 0.50 30.70 93 SER A CA 1
ATOM 846 C CA B SER A 1 96 ? -9.415 8.743 -13.577 0.50 29.82 93 SER A CA 1
ATOM 847 C C A SER A 1 96 ? -8.489 10.091 -12.864 0.50 30.10 93 SER A C 1
ATOM 848 C C B SER A 1 96 ? -8.586 9.848 -12.930 0.50 29.76 93 SER A C 1
ATOM 849 O O A SER A 1 96 ? -7.375 10.366 -13.349 0.50 31.69 93 SER A O 1
ATOM 850 O O B SER A 1 96 ? -7.342 9.780 -12.931 0.50 31.16 93 SER A O 1
ATOM 855 N N A LYS A 1 97 ? -8.960 10.720 -11.784 0.50 27.74 94 LYS A N 1
ATOM 856 N N B LYS A 1 97 ? -9.256 10.833 -12.312 0.50 29.76 94 LYS A N 1
ATOM 857 C CA A LYS A 1 97 ? -8.245 11.841 -11.162 0.50 26.98 94 LYS A CA 1
ATOM 858 C CA B LYS A 1 97 ? -8.542 11.948 -11.690 0.50 29.26 94 LYS A CA 1
ATOM 859 C C A LYS A 1 97 ? -7.258 11.384 -10.122 0.50 26.05 94 LYS A C 1
ATOM 860 C C B LYS A 1 97 ? -7.550 11.384 -10.706 0.50 28.19 94 LYS A C 1
ATOM 861 O O A LYS A 1 97 ? -6.254 12.053 -9.879 0.50 26.68 94 LYS A O 1
ATOM 862 O O B LYS A 1 97 ? -6.380 11.750 -10.726 0.50 27.09 94 LYS A O 1
ATOM 873 N N A VAL A 1 98 ? -7.548 10.243 -9.505 0.50 24.42 95 VAL A N 1
ATOM 874 N N B VAL A 1 98 ? -8.008 10.435 -9.889 0.50 27.51 95 VAL A N 1
ATOM 875 C CA A VAL A 1 98 ? -6.714 9.757 -8.447 0.50 25.17 95 VAL A CA 1
ATOM 876 C CA B VAL A 1 98 ? -7.148 9.836 -8.901 0.50 27.40 95 VAL A CA 1
ATOM 877 C C A VAL A 1 98 ? -5.854 8.594 -8.897 0.50 27.27 95 VAL A C 1
ATOM 878 C C B VAL A 1 98 ? -6.000 9.065 -9.585 0.50 29.51 95 VAL A C 1
ATOM 879 O O A VAL A 1 98 ? -5.048 8.095 -8.114 0.50 27.82 95 VAL A O 1
ATOM 880 O O B VAL A 1 98 ? -4.875 9.022 -9.070 0.50 30.80 95 VAL A O 1
ATOM 887 N N A LYS A 1 99 ? -6.009 8.201 -10.154 0.33 29.95 96 LYS A N 1
ATOM 888 N N B LYS A 1 99 ? -6.262 8.515 -10.769 0.33 31.75 96 LYS A N 1
ATOM 889 N N C LYS A 1 99 ? -5.607 8.009 -10.304 0.33 29.27 96 LYS A N 1
ATOM 890 C CA A LYS A 1 99 ? -5.350 7.010 -10.700 0.33 32.98 96 LYS A CA 1
ATOM 891 C CA B LYS A 1 99 ? -5.181 7.866 -11.527 0.33 34.11 96 LYS A CA 1
ATOM 892 C CA C LYS A 1 99 ? -4.860 7.385 -11.411 0.33 29.50 96 LYS A CA 1
ATOM 893 C C A LYS A 1 99 ? -3.831 7.079 -10.543 0.33 35.21 96 LYS A C 1
ATOM 894 C C B LYS A 1 99 ? -3.874 8.671 -11.346 0.33 36.10 96 LYS A C 1
ATOM 895 C C C LYS A 1 99 ? -4.550 8.382 -12.512 0.33 30.35 96 LYS A C 1
ATOM 896 O O A LYS A 1 99 ? -3.147 6.056 -10.521 0.33 36.26 96 LYS A O 1
ATOM 897 O O B LYS A 1 99 ? -3.864 9.903 -11.455 0.33 35.89 96 LYS A O 1
ATOM 898 O O C LYS A 1 99 ? -4.568 9.590 -12.280 0.33 29.73 96 LYS A O 1
ATOM 914 N N A HIS A 1 100 ? -3.307 8.294 -10.399 0.50 37.54 97 HIS A N 1
ATOM 915 N N B HIS A 1 100 ? -2.809 7.948 -10.980 0.50 38.96 97 HIS A N 1
ATOM 916 C CA A HIS A 1 100 ? -1.866 8.480 -10.373 0.50 39.42 97 HIS A CA 1
ATOM 917 C CA B HIS A 1 100 ? -1.429 8.457 -10.738 0.50 41.12 97 HIS A CA 1
ATOM 918 C C A HIS A 1 100 ? -1.453 9.296 -9.166 0.50 40.08 97 HIS A C 1
ATOM 919 C C B HIS A 1 100 ? -1.137 9.527 -9.650 0.50 41.30 97 HIS A C 1
ATOM 920 O O A HIS A 1 100 ? -2.267 10.026 -8.600 0.50 39.78 97 HIS A O 1
ATOM 921 O O B HIS A 1 100 ? -1.737 10.619 -9.618 0.50 41.69 97 HIS A O 1
ATOM 934 N N . HIS A 1 101 ? -0.190 9.178 -8.772 1.00 41.33 98 HIS A N 1
ATOM 935 C CA . HIS A 1 101 ? 0.328 10.076 -7.712 1.00 42.46 98 HIS A CA 1
ATOM 936 C C . HIS A 1 101 ? 0.668 11.499 -8.260 1.00 43.15 98 HIS A C 1
ATOM 937 O O . HIS A 1 101 ? 1.015 11.702 -9.458 1.00 43.84 98 HIS A O 1
ATOM 944 N N . SER A 1 102 ? 0.545 12.476 -7.376 1.00 42.91 99 SER A N 1
ATOM 945 C CA . SER A 1 102 ? 1.003 13.851 -7.674 1.00 43.14 99 SER A CA 1
ATOM 946 C C . SER A 1 102 ? 2.514 13.921 -7.652 1.00 44.47 99 SER A C 1
ATOM 947 O O . SER A 1 102 ? 3.144 13.249 -6.833 1.00 45.35 99 SER A O 1
ATOM 950 N N . ALA A 1 103 ? 3.108 14.745 -8.523 1.00 45.41 100 ALA A N 1
ATOM 951 C CA . ALA A 1 103 ? 4.581 14.980 -8.474 1.00 44.55 100 ALA A CA 1
ATOM 952 C C . ALA A 1 103 ? 4.915 16.137 -7.530 1.00 42.92 100 ALA A C 1
ATOM 953 O O . ALA A 1 103 ? 6.106 16.389 -7.182 1.00 43.38 100 ALA A O 1
ATOM 955 N N . ARG A 1 104 ? 3.859 16.811 -7.073 1.00 39.78 101 ARG A N 1
ATOM 956 C CA . ARG A 1 104 ? 4.043 18.041 -6.286 1.00 38.14 101 ARG A CA 1
ATOM 957 C C . ARG A 1 104 ? 3.764 17.841 -4.786 1.00 33.80 101 ARG A C 1
ATOM 958 O O . ARG A 1 104 ? 3.367 18.792 -4.115 1.00 35.05 101 ARG A O 1
ATOM 966 N N A ARG A 1 105 ? 4.021 16.632 -4.252 0.50 30.80 102 ARG A N 1
ATOM 967 N N B ARG A 1 105 ? 3.994 16.617 -4.288 0.50 31.26 102 ARG A N 1
ATOM 968 C CA A ARG A 1 105 ? 3.899 16.355 -2.809 0.50 25.88 102 ARG A CA 1
ATOM 969 C CA B ARG A 1 105 ? 3.914 16.330 -2.864 0.50 26.76 102 ARG A CA 1
ATOM 970 C C A ARG A 1 105 ? 2.414 16.194 -2.339 0.50 23.08 102 ARG A C 1
ATOM 971 C C B ARG A 1 105 ? 2.449 16.395 -2.336 0.50 23.76 102 ARG A C 1
ATOM 972 O O A ARG A 1 105 ? 2.148 15.926 -1.183 0.50 22.00 102 ARG A O 1
ATOM 973 O O B ARG A 1 105 ? 2.256 16.507 -1.133 0.50 21.88 102 ARG A O 1
ATOM 988 N N . LEU A 1 106 ? 1.459 16.364 -3.231 1.00 22.84 103 LEU A N 1
ATOM 989 C CA . LEU A 1 106 ? 0.015 16.335 -2.802 1.00 21.07 103 LEU A CA 1
ATOM 990 C C . LEU A 1 106 ? -0.510 14.905 -2.662 1.00 21.42 103 LEU A C 1
ATOM 991 O O . LEU A 1 106 ? -0.183 14.049 -3.491 1.00 24.91 103 LEU A O 1
ATOM 996 N N . ILE A 1 107 ? -1.247 14.596 -1.604 1.00 19.27 104 ILE A N 1
ATOM 997 C CA . ILE A 1 107 ? -1.742 13.234 -1.356 1.00 20.22 104 ILE A CA 1
ATOM 998 C C . ILE A 1 107 ? -3.233 13.258 -1.153 1.00 19.63 104 ILE A C 1
ATOM 999 O O . ILE A 1 107 ? -3.727 14.038 -0.314 1.00 21.16 104 ILE A O 1
ATOM 1004 N N A PHE A 1 108 ? -3.977 12.428 -1.879 0.50 20.30 105 PHE A N 1
ATOM 1005 N N B PHE A 1 108 ? -3.966 12.433 -1.909 0.50 19.75 105 PHE A N 1
ATOM 1006 C CA A PHE A 1 108 ? -5.448 12.552 -1.862 0.50 20.59 105 PHE A CA 1
ATOM 1007 C CA B PHE A 1 108 ? -5.444 12.449 -1.838 0.50 19.98 105 PHE A CA 1
ATOM 1008 C C A PHE A 1 108 ? -6.152 11.566 -0.931 0.50 19.89 105 PHE A C 1
ATOM 1009 C C B PHE A 1 108 ? -6.027 11.591 -0.729 0.50 19.93 105 PHE A C 1
ATOM 1010 O O A PHE A 1 108 ? -5.700 10.409 -0.800 0.50 19.89 105 PHE A O 1
ATOM 1011 O O B PHE A 1 108 ? -5.447 10.560 -0.332 0.50 18.97 105 PHE A O 1
ATOM 1026 N N . ILE A 1 109 ? -7.126 12.080 -0.175 1.00 17.55 106 ILE A N 1
ATOM 1027 C CA . ILE A 1 109 ? -8.031 11.248 0.682 1.00 17.63 106 ILE A CA 1
ATOM 1028 C C . ILE A 1 109 ? -9.417 11.329 0.073 1.00 16.94 106 ILE A C 1
ATOM 1029 O O . ILE A 1 109 ? -9.997 12.440 -0.107 1.00 17.28 106 ILE A O 1
ATOM 1034 N N . VAL A 1 110 ? -10.000 10.137 -0.223 1.00 17.20 107 VAL A N 1
ATOM 1035 C CA . VAL A 1 110 ? -11.234 10.095 -0.991 1.00 17.68 107 VAL A CA 1
ATOM 1036 C C . VAL A 1 110 ? -12.386 9.622 -0.098 1.00 18.70 107 VAL A C 1
ATOM 1037 O O . VAL A 1 110 ? -12.401 8.511 0.468 1.00 19.85 107 VAL A O 1
ATOM 1041 N N . CYS A 1 111 ? -13.400 10.465 0.062 1.00 18.65 108 CYS A N 1
ATOM 1042 C CA . CYS A 1 111 ? -14.602 10.109 0.785 1.00 16.65 108 CYS A CA 1
ATOM 1043 C C . CYS A 1 111 ? -15.663 11.156 0.421 1.00 20.10 108 CYS A C 1
ATOM 1044 O O . CYS A 1 111 ? -15.281 12.216 -0.048 1.00 21.36 108 CYS A O 1
ATOM 1047 N N . PRO A 1 112 ? -16.949 10.872 0.642 1.00 19.76 109 PRO A N 1
ATOM 1048 C CA . PRO A 1 112 ? -18.005 11.789 0.186 1.00 22.28 109 PRO A CA 1
ATOM 1049 C C . PRO A 1 112 ? -17.902 13.160 0.851 1.00 20.71 109 PRO A C 1
ATOM 1050 O O . PRO A 1 112 ? -18.144 14.156 0.142 1.00 25.09 109 PRO A O 1
ATOM 1054 N N . GLU A 1 113 ? -17.433 13.232 2.091 1.00 24.39 110 GLU A N 1
ATOM 1055 C CA . GLU A 1 113 ? -17.380 14.524 2.832 1.00 24.40 110 GLU A CA 1
ATOM 1056 C C . GLU A 1 113 ? -16.325 15.417 2.188 1.00 24.15 110 GLU A C 1
ATOM 1057 O O . GLU A 1 113 ? -16.338 16.666 2.377 1.00 26.54 110 GLU A O 1
ATOM 1063 N N . ASN A 1 114 ? -15.376 14.801 1.496 1.00 19.97 111 ASN A N 1
ATOM 1064 C CA . ASN A 1 114 ? -14.252 15.553 0.950 1.00 20.54 111 ASN A CA 1
ATOM 1065 C C . ASN A 1 114 ? -14.364 15.917 -0.511 1.00 20.22 111 ASN A C 1
ATOM 1066 O O . ASN A 1 114 ? -13.388 16.349 -1.118 1.00 23.65 111 ASN A O 1
ATOM 1071 N N . LEU A 1 115 ? -15.543 15.691 -1.087 1.00 20.46 112 LEU A N 1
ATOM 1072 C CA . LEU A 1 115 ? -15.661 15.935 -2.509 1.00 20.90 112 LEU A CA 1
ATOM 1073 C C . LEU A 1 115 ? -16.757 16.935 -2.865 1.00 22.53 112 LEU A C 1
ATOM 1074 O O . LEU A 1 115 ? -17.841 16.858 -2.326 1.00 24.32 112 LEU A O 1
ATOM 1095 N N . PHE A 1 117 ? -18.443 18.981 -6.720 1.00 22.48 114 PHE A N 1
ATOM 1096 C CA . PHE A 1 117 ? -18.490 18.735 -8.175 1.00 23.90 114 PHE A CA 1
ATOM 1097 C C . PHE A 1 117 ? -18.823 19.974 -8.931 1.00 23.17 114 PHE A C 1
ATOM 1098 O O . PHE A 1 117 ? -19.574 20.744 -8.422 1.00 26.34 114 PHE A O 1
ATOM 1106 N N . ASN A 1 118 ? -18.272 20.128 -10.120 1.00 26.19 115 ASN A N 1
ATOM 1107 C CA . ASN A 1 118 ? -18.549 21.355 -10.913 1.00 27.78 115 ASN A CA 1
ATOM 1108 C C . ASN A 1 118 ? -19.718 21.083 -11.780 1.00 30.96 115 ASN A C 1
ATOM 1109 O O . ASN A 1 118 ? -20.290 20.024 -11.676 1.00 29.53 115 ASN A O 1
ATOM 1114 N N A ARG A 1 119 ? -20.045 22.048 -12.649 0.50 31.94 116 ARG A N 1
ATOM 1115 N N B ARG A 1 119 ? -20.106 22.038 -12.625 0.50 32.38 116 ARG A N 1
ATOM 1116 C CA A ARG A 1 119 ? -21.187 21.972 -13.572 0.50 33.67 116 ARG A CA 1
ATOM 1117 C CA B ARG A 1 119 ? -21.254 21.844 -13.516 0.50 34.22 116 ARG A CA 1
ATOM 1118 C C A ARG A 1 119 ? -21.094 20.778 -14.554 0.50 34.88 116 ARG A C 1
ATOM 1119 C C B ARG A 1 119 ? -21.084 20.552 -14.347 0.50 35.03 116 ARG A C 1
ATOM 1120 O O A ARG A 1 119 ? -22.130 20.286 -14.999 0.50 35.72 116 ARG A O 1
ATOM 1121 O O B ARG A 1 119 ? -22.034 19.749 -14.466 0.50 35.28 116 ARG A O 1
ATOM 1136 N N . ALA A 1 120 ? -19.870 20.325 -14.867 1.00 35.71 117 ALA A N 1
ATOM 1137 C CA . ALA A 1 120 ? -19.606 19.147 -15.762 1.00 37.08 117 ALA A CA 1
ATOM 1138 C C . ALA A 1 120 ? -19.396 17.832 -15.021 1.00 37.03 117 ALA A C 1
ATOM 1139 O O . ALA A 1 120 ? -18.845 16.890 -15.585 1.00 37.76 117 ALA A O 1
ATOM 1141 N N . LEU A 1 121 ? -19.801 17.811 -13.748 1.00 37.63 118 LEU A N 1
ATOM 1142 C CA . LEU A 1 121 ? -19.668 16.633 -12.829 1.00 35.67 118 LEU A CA 1
ATOM 1143 C C . LEU A 1 121 ? -18.254 16.109 -12.641 1.00 33.81 118 LEU A C 1
ATOM 1144 O O . LEU A 1 121 ? -18.026 14.909 -12.363 1.00 34.39 118 LEU A O 1
ATOM 1149 N N A GLU A 1 122 ? -17.261 16.946 -12.862 0.35 32.89 119 GLU A N 1
ATOM 1150 N N B GLU A 1 122 ? -17.298 17.002 -12.786 0.25 32.65 119 GLU A N 1
ATOM 1151 N N C GLU A 1 122 ? -17.313 17.039 -12.774 0.40 33.02 119 GLU A N 1
ATOM 1152 C CA A GLU A 1 122 ? -15.926 16.499 -12.570 0.35 31.72 119 GLU A CA 1
ATOM 1153 C CA B GLU A 1 122 ? -15.924 16.660 -12.557 0.25 31.10 119 GLU A CA 1
ATOM 1154 C CA C GLU A 1 122 ? -15.908 16.841 -12.468 0.40 32.08 119 GLU A CA 1
ATOM 1155 C C A GLU A 1 122 ? -15.729 16.799 -11.084 0.35 30.64 119 GLU A C 1
ATOM 1156 C C B GLU A 1 122 ? -15.653 16.889 -11.053 0.25 30.45 119 GLU A C 1
ATOM 1157 C C C GLU A 1 122 ? -15.709 16.914 -10.953 0.40 30.64 119 GLU A C 1
ATOM 1158 O O A GLU A 1 122 ? -16.256 17.790 -10.550 0.35 29.62 119 GLU A O 1
ATOM 1159 O O B GLU A 1 122 ? -16.055 17.917 -10.479 0.25 29.82 119 GLU A O 1
ATOM 1160 O O C GLU A 1 122 ? -16.139 17.887 -10.289 0.40 28.46 119 GLU A O 1
ATOM 1176 N N . PRO A 1 123 ? -15.036 15.898 -10.378 1.00 30.12 120 PRO A N 1
ATOM 1177 C CA . PRO A 1 123 ? -14.887 16.056 -8.906 1.00 28.85 120 PRO A CA 1
ATOM 1178 C C . PRO A 1 123 ? -13.694 16.872 -8.494 1.00 25.30 120 PRO A C 1
ATOM 1179 O O . PRO A 1 123 ? -12.724 16.942 -9.223 1.00 28.48 120 PRO A O 1
ATOM 1183 N N . PHE A 1 124 ? -13.819 17.554 -7.361 1.00 22.65 121 PHE A N 1
ATOM 1184 C CA . PHE A 1 124 ? -12.767 18.281 -6.712 1.00 22.52 121 PHE A CA 1
ATOM 1185 C C . PHE A 1 124 ? -12.684 17.913 -5.263 1.00 21.75 121 PHE A C 1
ATOM 1186 O O . PHE A 1 124 ? -13.667 17.773 -4.577 1.00 22.46 121 PHE A O 1
ATOM 1194 N N . PHE A 1 125 ? -11.456 17.854 -4.729 1.00 23.39 122 PHE A N 1
ATOM 1195 C CA . PHE A 1 125 ? -11.266 17.593 -3.317 1.00 21.37 122 PHE A CA 1
ATOM 1196 C C . PHE A 1 125 ? -11.226 18.837 -2.518 1.00 22.96 122 PHE A C 1
ATOM 1197 O O . PHE A 1 125 ? -10.661 19.867 -2.975 1.00 26.04 122 PHE A O 1
ATOM 1205 N N . LEU A 1 126 ? -11.758 18.792 -1.316 1.00 22.87 123 LEU A N 1
ATOM 1206 C CA . LEU A 1 126 ? -11.695 19.833 -0.412 1.00 22.62 123 LEU A CA 1
ATOM 1207 C C . LEU A 1 126 ? -10.358 19.865 0.309 1.00 23.44 123 LEU A C 1
ATOM 1208 O O . LEU A 1 126 ? -9.538 20.762 0.067 1.00 28.24 123 LEU A O 1
ATOM 1213 N N . HIS A 1 127 ? -10.134 18.911 1.167 1.00 20.31 124 HIS A N 1
ATOM 1214 C CA . HIS A 1 127 ? -8.854 18.807 1.893 1.00 20.07 124 HIS A CA 1
ATOM 1215 C C . HIS A 1 127 ? -7.856 17.917 1.110 1.00 19.12 124 HIS A C 1
ATOM 1216 O O . HIS A 1 127 ? -8.248 16.894 0.576 1.00 19.69 124 HIS A O 1
ATOM 1223 N N . VAL A 1 128 ? -6.575 18.336 1.079 1.00 20.16 125 VAL A N 1
ATOM 1224 C CA . VAL A 1 128 ? -5.524 17.504 0.420 1.00 18.69 125 VAL A CA 1
ATOM 1225 C C . VAL A 1 128 ? -4.348 17.472 1.371 1.00 16.70 125 VAL A C 1
ATOM 1226 O O . VAL A 1 128 ? -4.111 18.435 2.113 1.00 20.24 125 VAL A O 1
ATOM 1230 N N . GLY A 1 129 ? -3.760 16.247 1.530 1.00 16.48 126 GLY A N 1
ATOM 1231 C CA . GLY A 1 129 ? -2.505 16.095 2.348 1.00 15.35 126 GLY A CA 1
ATOM 1232 C C . GLY A 1 129 ? -1.239 16.501 1.595 1.00 16.72 126 GLY A C 1
ATOM 1233 O O . GLY A 1 129 ? -1.217 16.767 0.384 1.00 16.02 126 GLY A O 1
ATOM 1234 N N . VAL A 1 130 ? -0.194 16.703 2.410 1.00 17.32 127 VAL A N 1
ATOM 1235 C CA . VAL A 1 130 ? 1.126 17.016 1.908 1.00 18.20 127 VAL A CA 1
ATOM 1236 C C . VAL A 1 130 ? 2.109 16.042 2.401 1.00 19.74 127 VAL A C 1
ATOM 1237 O O . VAL A 1 130 ? 2.243 15.781 3.597 1.00 18.20 127 VAL A O 1
ATOM 1241 N N . LYS A 1 131 ? 2.768 15.407 1.433 1.00 18.01 128 LYS A N 1
ATOM 1242 C CA . LYS A 1 131 ? 3.770 14.387 1.828 1.00 21.22 128 LYS A CA 1
ATOM 1243 C C . LYS A 1 131 ? 4.773 14.844 2.866 1.00 20.88 128 LYS A C 1
ATOM 1244 O O . LYS A 1 131 ? 5.395 15.909 2.722 1.00 20.54 128 LYS A O 1
ATOM 1250 N N . GLU A 1 132 ? 4.901 14.026 3.929 1.00 20.92 129 GLU A N 1
ATOM 1251 C CA . GLU A 1 132 ? 5.828 14.253 5.094 1.00 22.33 129 GLU A CA 1
ATOM 1252 C C . GLU A 1 132 ? 5.501 15.562 5.878 1.00 20.08 129 GLU A C 1
ATOM 1253 O O . GLU A 1 132 ? 6.342 16.111 6.609 1.00 23.26 129 GLU A O 1
ATOM 1259 N N . SER A 1 133 ? 4.275 16.098 5.716 1.00 20.23 130 SER A N 1
ATOM 1260 C CA . SER A 1 133 ? 3.946 17.338 6.325 1.00 19.98 130 SER A CA 1
ATOM 1261 C C . SER A 1 133 ? 2.550 17.366 6.991 1.00 21.65 130 SER A C 1
ATOM 1262 O O . SER A 1 133 ? 2.404 17.808 8.106 1.00 22.95 130 SER A O 1
ATOM 1265 N N . LEU A 1 134 ? 1.498 16.951 6.291 1.00 19.44 131 LEU A N 1
ATOM 1266 C CA . LEU A 1 134 ? 0.141 17.194 6.753 1.00 18.40 131 LEU A CA 1
ATOM 1267 C C . LEU A 1 134 ? -0.685 16.007 6.296 1.00 18.39 131 LEU A C 1
ATOM 1268 O O . LEU A 1 134 ? -0.704 15.672 5.159 1.00 19.45 131 LEU A O 1
ATOM 1273 N N . PRO A 1 135 ? -1.364 15.360 7.203 1.00 18.90 132 PRO A N 1
ATOM 1274 C CA . PRO A 1 135 ? -2.091 14.128 6.791 1.00 19.53 132 PRO A CA 1
ATOM 1275 C C . PRO A 1 135 ? -3.167 14.427 5.719 1.00 18.72 132 PRO A C 1
ATOM 1276 O O . PRO A 1 135 ? -3.832 15.435 5.777 1.00 17.93 132 PRO A O 1
ATOM 1280 N N . PRO A 1 136 ? -3.376 13.493 4.804 1.00 19.20 133 PRO A N 1
ATOM 1281 C CA . PRO A 1 136 ? -2.612 12.212 4.702 1.00 20.53 133 PRO A CA 1
ATOM 1282 C C . PRO A 1 136 ? -1.209 12.538 4.198 1.00 19.36 133 PRO A C 1
ATOM 1283 O O . PRO A 1 136 ? -1.028 13.212 3.161 1.00 19.59 133 PRO A O 1
ATOM 1287 N N . ASP A 1 137 ? -0.220 12.082 4.939 1.00 18.38 134 ASP A N 1
ATOM 1288 C CA . ASP A 1 137 ? 1.172 12.548 4.684 1.00 21.90 134 ASP A CA 1
ATOM 1289 C C . ASP A 1 137 ? 2.134 11.479 4.122 1.00 22.24 134 ASP A C 1
ATOM 1290 O O . ASP A 1 137 ? 3.329 11.713 4.024 1.00 21.91 134 ASP A O 1
ATOM 1295 N N A GLU A 1 138 ? 1.632 10.293 3.798 0.30 22.48 135 GLU A N 1
ATOM 1296 N N B GLU A 1 138 ? 1.564 10.338 3.769 0.70 21.53 135 GLU A N 1
ATOM 1297 C CA A GLU A 1 138 ? 2.427 9.304 3.048 0.30 23.30 135 GLU A CA 1
ATOM 1298 C CA B GLU A 1 138 ? 2.277 9.258 3.104 0.70 22.30 135 GLU A CA 1
ATOM 1299 C C A GLU A 1 138 ? 1.504 8.484 2.173 0.30 23.56 135 GLU A C 1
ATOM 1300 C C B GLU A 1 138 ? 1.373 8.614 2.038 0.70 22.22 135 GLU A C 1
ATOM 1301 O O A GLU A 1 138 ? 0.371 8.211 2.554 0.30 22.36 135 GLU A O 1
ATOM 1302 O O B GLU A 1 138 ? 0.144 8.553 2.132 0.70 18.46 135 GLU A O 1
ATOM 1313 N N . TRP A 1 139 ? 2.001 8.077 1.003 1.00 23.21 136 TRP A N 1
ATOM 1314 C CA . TRP A 1 139 ? 1.219 7.253 0.092 1.00 25.49 136 TRP A CA 1
ATOM 1315 C C . TRP A 1 139 ? 0.817 5.939 0.722 1.00 23.09 136 TRP A C 1
ATOM 1316 O O . TRP A 1 139 ? 1.609 5.318 1.456 1.00 24.47 136 TRP A O 1
ATOM 1327 N N . ASP A 1 140 ? -0.395 5.489 0.345 1.00 23.02 137 ASP A N 1
ATOM 1328 C CA . ASP A 1 140 ? -0.871 4.132 0.715 1.00 23.59 137 ASP A CA 1
ATOM 1329 C C . ASP A 1 140 ? -1.867 3.785 -0.371 1.00 24.69 137 ASP A C 1
ATOM 1330 O O . ASP A 1 140 ? -3.050 4.169 -0.329 1.00 23.04 137 ASP A O 1
ATOM 1335 N N . ASP A 1 141 ? -1.352 3.113 -1.384 1.00 25.47 138 ASP A N 1
ATOM 1336 C CA . ASP A 1 141 ? -2.223 2.783 -2.513 1.00 24.99 138 ASP A CA 1
ATOM 1337 C C . ASP A 1 141 ? -3.393 1.901 -2.177 1.00 24.11 138 ASP A C 1
ATOM 1338 O O . ASP A 1 141 ? -4.434 2.023 -2.777 1.00 23.51 138 ASP A O 1
ATOM 1343 N N . GLU A 1 142 ? -3.192 1.035 -1.178 1.00 24.51 139 GLU A N 1
ATOM 1344 C CA . GLU A 1 142 ? -4.261 0.131 -0.810 1.00 23.81 139 GLU A CA 1
ATOM 1345 C C . GLU A 1 142 ? -5.395 0.877 -0.108 1.00 22.12 139 GLU A C 1
ATOM 1346 O O . GLU A 1 142 ? -6.559 0.622 -0.395 1.00 22.04 139 GLU A O 1
ATOM 1352 N N A ARG A 1 143 ? -5.082 1.779 0.816 0.20 21.87 140 ARG A N 1
ATOM 1353 N N B ARG A 1 143 ? -5.015 1.764 0.807 0.40 22.96 140 ARG A N 1
ATOM 1354 N N C ARG A 1 143 ? -5.043 1.777 0.808 0.20 22.45 140 ARG A N 1
ATOM 1355 N N D ARG A 1 143 ? -5.041 1.783 0.795 0.20 22.22 140 ARG A N 1
ATOM 1356 C CA A ARG A 1 143 ? -6.181 2.533 1.440 0.20 19.94 140 ARG A CA 1
ATOM 1357 C CA B ARG A 1 143 ? -5.982 2.631 1.505 0.40 21.84 140 ARG A CA 1
ATOM 1358 C CA C ARG A 1 143 ? -6.056 2.611 1.471 0.20 21.32 140 ARG A CA 1
ATOM 1359 C CA D ARG A 1 143 ? -6.051 2.589 1.484 0.20 20.91 140 ARG A CA 1
ATOM 1360 C C A ARG A 1 143 ? -6.856 3.447 0.420 0.20 19.95 140 ARG A C 1
ATOM 1361 C C B ARG A 1 143 ? -6.779 3.441 0.479 0.40 21.00 140 ARG A C 1
ATOM 1362 C C C ARG A 1 143 ? -6.814 3.441 0.445 0.20 20.68 140 ARG A C 1
ATOM 1363 C C D ARG A 1 143 ? -6.799 3.479 0.485 0.20 20.43 140 ARG A C 1
ATOM 1364 O O A ARG A 1 143 ? -8.079 3.600 0.453 0.20 19.73 140 ARG A O 1
ATOM 1365 O O B ARG A 1 143 ? -8.009 3.510 0.564 0.40 20.67 140 ARG A O 1
ATOM 1366 O O C ARG A 1 143 ? -8.043 3.530 0.503 0.20 20.43 140 ARG A O 1
ATOM 1367 O O D ARG A 1 143 ? -8.017 3.630 0.592 0.20 20.15 140 ARG A O 1
ATOM 1396 N N . LEU A 1 144 ? -6.083 4.048 -0.495 1.00 20.02 141 LEU A N 1
ATOM 1397 C CA . LEU A 1 144 ? -6.729 4.875 -1.562 1.00 19.21 141 LEU A CA 1
ATOM 1398 C C . LEU A 1 144 ? -7.665 4.056 -2.418 1.00 19.66 141 LEU A C 1
ATOM 1399 O O . LEU A 1 144 ? -8.779 4.450 -2.688 1.00 19.56 141 LEU A O 1
ATOM 1404 N N . LEU A 1 145 ? -7.218 2.826 -2.766 1.00 18.41 142 LEU A N 1
ATOM 1405 C CA . LEU A 1 145 ? -8.066 1.934 -3.540 1.00 20.94 142 LEU A CA 1
ATOM 1406 C C . LEU A 1 145 ? -9.359 1.587 -2.799 1.00 19.64 142 LEU A C 1
ATOM 1407 O O . LEU A 1 145 ? -10.455 1.671 -3.404 1.00 21.75 142 LEU A O 1
ATOM 1412 N N A ARG A 1 146 ? -9.295 1.274 -1.511 0.30 21.03 143 ARG A N 1
ATOM 1413 N N B ARG A 1 146 ? -9.266 1.272 -1.518 0.40 21.08 143 ARG A N 1
ATOM 1414 N N C ARG A 1 146 ? -9.232 1.252 -1.513 0.30 21.02 143 ARG A N 1
ATOM 1415 C CA A ARG A 1 146 ? -10.527 0.924 -0.793 0.30 20.44 143 ARG A CA 1
ATOM 1416 C CA B ARG A 1 146 ? -10.460 0.921 -0.767 0.40 20.37 143 ARG A CA 1
ATOM 1417 C CA C ARG A 1 146 ? -10.377 0.963 -0.650 0.30 20.63 143 ARG A CA 1
ATOM 1418 C C A ARG A 1 146 ? -11.410 2.125 -0.437 0.30 19.48 143 ARG A C 1
ATOM 1419 C C B ARG A 1 146 ? -11.392 2.149 -0.638 0.40 19.40 143 ARG A C 1
ATOM 1420 C C C ARG A 1 146 ? -11.341 2.150 -0.699 0.30 19.55 143 ARG A C 1
ATOM 1421 O O A ARG A 1 146 ? -12.607 1.978 -0.256 0.30 18.92 143 ARG A O 1
ATOM 1422 O O B ARG A 1 146 ? -12.601 2.058 -0.882 0.40 18.73 143 ARG A O 1
ATOM 1423 O O C ARG A 1 146 ? -12.506 2.031 -1.099 0.30 18.94 143 ARG A O 1
ATOM 1445 N N . GLU A 1 147 ? -10.818 3.310 -0.316 1.00 19.23 144 GLU A N 1
ATOM 1446 C CA . GLU A 1 147 ? -11.640 4.535 -0.250 1.00 17.96 144 GLU A CA 1
ATOM 1447 C C . GLU A 1 147 ? -12.358 4.830 -1.548 1.00 18.45 144 GLU A C 1
ATOM 1448 O O . GLU A 1 147 ? -13.539 5.295 -1.571 1.00 19.17 144 GLU A O 1
ATOM 1454 N N . VAL A 1 148 ? -11.630 4.691 -2.647 1.00 18.82 145 VAL A N 1
ATOM 1455 C CA . VAL A 1 148 ? -12.246 4.933 -3.941 1.00 19.63 145 VAL A CA 1
ATOM 1456 C C . VAL A 1 148 ? -13.408 3.967 -4.239 1.00 20.63 145 VAL A C 1
ATOM 1457 O O . VAL A 1 148 ? -14.481 4.384 -4.677 1.00 20.05 145 VAL A O 1
ATOM 1461 N N . LYS A 1 149 ? -13.199 2.669 -3.928 1.00 20.87 146 LYS A N 1
ATOM 1462 C CA . LYS A 1 149 ? -14.236 1.643 -4.172 1.00 21.01 146 LYS A CA 1
ATOM 1463 C C . LYS A 1 149 ? -15.485 2.000 -3.326 1.00 22.29 146 LYS A C 1
ATOM 1464 O O . LYS A 1 149 ? -16.625 1.995 -3.846 1.00 22.40 146 LYS A O 1
ATOM 1470 N N . ALA A 1 150 ? -15.249 2.355 -2.058 1.00 19.39 147 ALA A N 1
ATOM 1471 C CA . ALA A 1 150 ? -16.369 2.638 -1.164 1.00 19.51 147 ALA A CA 1
ATOM 1472 C C . ALA A 1 150 ? -17.090 3.893 -1.645 1.00 20.78 147 ALA A C 1
ATOM 1473 O O . ALA A 1 150 ? -18.323 3.989 -1.560 1.00 20.35 147 ALA A O 1
ATOM 1475 N N . THR A 1 151 ? -16.303 4.916 -2.019 1.00 20.65 148 THR A N 1
ATOM 1476 C CA . THR A 1 151 ? -16.884 6.214 -2.495 1.00 19.62 148 THR A CA 1
ATOM 1477 C C . THR A 1 151 ? -17.689 6.040 -3.792 1.00 21.53 148 THR A C 1
ATOM 1478 O O . THR A 1 151 ? -18.828 6.536 -3.969 1.00 19.30 148 THR A O 1
ATOM 1482 N N . VAL A 1 152 ? -17.129 5.287 -4.722 1.00 20.18 149 VAL A N 1
ATOM 1483 C CA . VAL A 1 152 ? -17.843 5.003 -5.963 1.00 19.77 149 VAL A CA 1
ATOM 1484 C C . VAL A 1 152 ? -19.119 4.177 -5.699 1.00 19.84 149 VAL A C 1
ATOM 1485 O O . VAL A 1 152 ? -20.180 4.525 -6.290 1.00 21.14 149 VAL A O 1
ATOM 1489 N N . LEU A 1 153 ? -19.050 3.166 -4.829 1.00 20.74 150 LEU A N 1
ATOM 1490 C CA . LEU A 1 153 ? -20.292 2.414 -4.470 1.00 22.18 150 LEU A CA 1
ATOM 1491 C C . LEU A 1 153 ? -21.302 3.296 -3.779 1.00 22.43 150 LEU A C 1
ATOM 1492 O O . LEU A 1 153 ? -22.518 3.248 -4.031 1.00 25.05 150 LEU A O 1
ATOM 1497 N N . ALA A 1 154 ? -20.852 4.135 -2.865 1.00 21.67 151 ALA A N 1
ATOM 1498 C CA . ALA A 1 154 ? -21.761 5.083 -2.237 1.00 20.67 151 ALA A CA 1
ATOM 1499 C C . ALA A 1 154 ? -22.422 6.028 -3.270 1.00 23.76 151 ALA A C 1
ATOM 1500 O O . ALA A 1 154 ? -23.579 6.409 -3.106 1.00 24.61 151 ALA A O 1
ATOM 1502 N N . LEU A 1 155 ? -21.703 6.408 -4.306 1.00 21.20 152 LEU A N 1
ATOM 1503 C CA . LEU A 1 155 ? -22.248 7.345 -5.275 1.00 23.72 152 LEU A CA 1
ATOM 1504 C C . LEU A 1 155 ? -23.214 6.652 -6.289 1.00 23.36 152 LEU A C 1
ATOM 1505 O O . LEU A 1 155 ? -24.219 7.268 -6.692 1.00 26.29 152 LEU A O 1
ATOM 1510 N N . THR A 1 156 ? -22.890 5.418 -6.668 1.00 24.97 153 THR A N 1
ATOM 1511 C CA . THR A 1 156 ? -23.522 4.724 -7.807 1.00 26.31 153 THR A CA 1
ATOM 1512 C C . THR A 1 156 ? -24.618 3.799 -7.319 1.00 27.70 153 THR A C 1
ATOM 1513 O O . THR A 1 156 ? -25.759 4.125 -7.441 1.00 28.97 153 THR A O 1
ATOM 1517 N N A GLU A 1 157 ? -24.238 2.631 -6.828 0.50 29.19 154 GLU A N 1
ATOM 1518 N N B GLU A 1 157 ? -24.285 2.650 -6.778 0.50 29.44 154 GLU A N 1
ATOM 1519 C CA A GLU A 1 157 ? -25.155 1.658 -6.198 0.50 30.65 154 GLU A CA 1
ATOM 1520 C CA B GLU A 1 157 ? -25.337 1.758 -6.271 0.50 30.84 154 GLU A CA 1
ATOM 1521 C C A GLU A 1 157 ? -25.974 2.335 -5.109 0.50 31.21 154 GLU A C 1
ATOM 1522 C C B GLU A 1 157 ? -26.037 2.345 -5.054 0.50 31.44 154 GLU A C 1
ATOM 1523 O O A GLU A 1 157 ? -27.221 2.251 -5.092 0.50 31.62 154 GLU A O 1
ATOM 1524 O O B GLU A 1 157 ? -27.267 2.210 -4.881 0.50 31.42 154 GLU A O 1
ATOM 1535 N N . GLY A 1 158 ? -25.261 2.990 -4.208 1.00 30.57 155 GLY A N 1
ATOM 1536 C CA . GLY A 1 158 ? -25.787 3.742 -3.118 1.00 31.93 155 GLY A CA 1
ATOM 1537 C C . GLY A 1 158 ? -26.782 3.007 -2.198 1.00 35.24 155 GLY A C 1
ATOM 1538 O O . GLY A 1 158 ? -27.761 3.616 -1.754 1.00 37.63 155 GLY A O 1
ATOM 1539 N N A GLU A 1 159 ? -26.564 1.729 -1.906 0.50 34.01 156 GLU A N 1
ATOM 1540 N N B GLU A 1 159 ? -26.506 1.715 -1.954 0.50 33.39 156 GLU A N 1
ATOM 1541 C CA A GLU A 1 159 ? -27.478 1.067 -0.974 0.50 35.11 156 GLU A CA 1
ATOM 1542 C CA B GLU A 1 159 ? -27.268 0.850 -1.036 0.50 34.31 156 GLU A CA 1
ATOM 1543 C C A GLU A 1 159 ? -26.948 1.074 0.464 0.50 34.02 156 GLU A C 1
ATOM 1544 C C B GLU A 1 159 ? -26.991 1.239 0.395 0.50 33.67 156 GLU A C 1
ATOM 1545 O O A GLU A 1 159 ? -27.626 0.626 1.386 0.50 35.05 156 GLU A O 1
ATOM 1546 O O B GLU A 1 159 ? -27.870 1.192 1.229 0.50 35.59 156 GLU A O 1
ATOM 1557 N N . TYR A 1 160 ? -25.742 1.603 0.656 1.00 32.86 157 TYR A N 1
ATOM 1558 C CA . TYR A 1 160 ? -25.190 1.813 2.001 1.00 31.84 157 TYR A CA 1
ATOM 1559 C C . TYR A 1 160 ? -24.338 3.097 1.988 1.00 30.74 157 TYR A C 1
ATOM 1560 O O . TYR A 1 160 ? -24.021 3.616 0.928 1.00 30.29 157 TYR A O 1
ATOM 1569 N N A ARG A 1 161 ? -24.019 3.581 3.184 0.35 30.82 158 ARG A N 1
ATOM 1570 N N B ARG A 1 161 ? -23.972 3.529 3.182 0.35 31.08 158 ARG A N 1
ATOM 1571 N N C ARG A 1 161 ? -24.010 3.586 3.175 0.15 30.41 158 ARG A N 1
ATOM 1572 N N D ARG A 1 161 ? -24.036 3.640 3.158 0.15 30.41 158 ARG A N 1
ATOM 1573 C CA A ARG A 1 161 ? -23.140 4.740 3.395 0.35 29.39 158 ARG A CA 1
ATOM 1574 C CA B ARG A 1 161 ? -23.139 4.699 3.408 0.35 30.08 158 ARG A CA 1
ATOM 1575 C CA C ARG A 1 161 ? -23.174 4.766 3.333 0.15 29.16 158 ARG A CA 1
ATOM 1576 C CA D ARG A 1 161 ? -23.212 4.843 3.214 0.15 29.10 158 ARG A CA 1
ATOM 1577 C C A ARG A 1 161 ? -21.730 4.367 3.005 0.35 28.20 158 ARG A C 1
ATOM 1578 C C B ARG A 1 161 ? -21.707 4.363 3.062 0.35 28.55 158 ARG A C 1
ATOM 1579 C C C ARG A 1 161 ? -21.733 4.388 3.058 0.15 28.22 158 ARG A C 1
ATOM 1580 C C D ARG A 1 161 ? -21.747 4.443 3.146 0.15 28.24 158 ARG A C 1
ATOM 1581 O O A ARG A 1 161 ? -21.376 3.184 2.999 0.35 26.98 158 ARG A O 1
ATOM 1582 O O B ARG A 1 161 ? -21.317 3.191 3.128 0.35 27.31 158 ARG A O 1
ATOM 1583 O O C ARG A 1 161 ? -21.367 3.213 3.158 0.15 27.76 158 ARG A O 1
ATOM 1584 O O D ARG A 1 161 ? -21.381 3.309 3.469 0.15 27.85 158 ARG A O 1
ATOM 1613 N N . PHE A 1 162 ? -20.920 5.383 2.702 1.00 27.36 159 PHE A N 1
ATOM 1614 C CA . PHE A 1 162 ? -19.481 5.149 2.518 1.00 26.09 159 PHE A CA 1
ATOM 1615 C C . PHE A 1 162 ? -18.866 4.289 3.637 1.00 26.79 159 PHE A C 1
ATOM 1616 O O . PHE A 1 162 ? -18.129 3.343 3.339 1.00 24.97 159 PHE A O 1
ATOM 1624 N N A ASP A 1 163 ? -19.093 4.623 4.927 0.50 27.82 160 ASP A N 1
ATOM 1625 N N B ASP A 1 163 ? -19.173 4.628 4.882 0.50 28.08 160 ASP A N 1
ATOM 1626 C CA A ASP A 1 163 ? -18.392 3.886 6.045 0.50 30.22 160 ASP A CA 1
ATOM 1627 C CA B ASP A 1 163 ? -18.491 4.033 6.022 0.50 30.66 160 ASP A CA 1
ATOM 1628 C C A ASP A 1 163 ? -18.742 2.415 6.024 0.50 30.93 160 ASP A C 1
ATOM 1629 C C B ASP A 1 163 ? -18.814 2.538 6.183 0.50 31.29 160 ASP A C 1
ATOM 1630 O O A ASP A 1 163 ? -17.884 1.543 6.278 0.50 31.21 160 ASP A O 1
ATOM 1631 O O B ASP A 1 163 ? -17.966 1.769 6.677 0.50 31.92 160 ASP A O 1
ATOM 1640 N N . GLU A 1 164 ? -20.004 2.137 5.722 1.00 31.42 161 GLU A N 1
ATOM 1641 C CA . GLU A 1 164 ? -20.477 0.735 5.716 1.00 32.10 161 GLU A CA 1
ATOM 1642 C C . GLU A 1 164 ? -19.871 -0.045 4.547 1.00 30.26 161 GLU A C 1
ATOM 1643 O O . GLU A 1 164 ? -19.436 -1.153 4.709 1.00 28.91 161 GLU A O 1
ATOM 1649 N N . TYR A 1 165 ? -19.852 0.528 3.339 1.00 27.43 162 TYR A N 1
ATOM 1650 C CA . TYR A 1 165 ? -19.126 -0.139 2.262 1.00 24.98 162 TYR A CA 1
ATOM 1651 C C . TYR A 1 165 ? -17.661 -0.318 2.548 1.00 26.86 162 TYR A C 1
ATOM 1652 O O . TYR A 1 165 ? -17.037 -1.353 2.180 1.00 28.46 162 TYR A O 1
ATOM 1661 N N . LEU A 1 166 ? -17.073 0.694 3.163 1.00 25.47 163 LEU A N 1
ATOM 1662 C CA . LEU A 1 166 ? -15.614 0.669 3.375 1.00 27.61 163 LEU A CA 1
ATOM 1663 C C . LEU A 1 166 ? -15.216 -0.469 4.346 1.00 30.47 163 LEU A C 1
ATOM 1664 O O . LEU A 1 166 ? -14.329 -1.333 4.053 1.00 30.15 163 LEU A O 1
ATOM 1669 N N A LYS A 1 167 ? -15.944 -0.431 5.467 0.33 31.39 164 LYS A N 1
ATOM 1670 N N B LYS A 1 167 ? -15.803 -0.458 5.530 0.33 32.33 164 LYS A N 1
ATOM 1671 N N C LYS A 1 167 ? -15.792 -0.484 5.536 0.33 32.18 164 LYS A N 1
ATOM 1672 C CA A LYS A 1 167 ? -15.610 -1.072 6.748 0.33 33.65 164 LYS A CA 1
ATOM 1673 C CA B LYS A 1 167 ? -15.267 -1.342 6.574 0.33 34.87 164 LYS A CA 1
ATOM 1674 C CA C LYS A 1 167 ? -15.260 -1.430 6.536 0.33 34.58 164 LYS A CA 1
ATOM 1675 C C A LYS A 1 167 ? -16.114 -2.504 6.743 0.33 35.59 164 LYS A C 1
ATOM 1676 C C B LYS A 1 167 ? -16.241 -2.465 6.946 0.33 36.50 164 LYS A C 1
ATOM 1677 C C C LYS A 1 167 ? -16.015 -2.745 6.491 0.33 36.24 164 LYS A C 1
ATOM 1678 O O A LYS A 1 167 ? -15.463 -3.440 7.273 0.33 37.04 164 LYS A O 1
ATOM 1679 O O B LYS A 1 167 ? -16.013 -3.204 7.921 0.33 38.10 164 LYS A O 1
ATOM 1680 O O C LYS A 1 167 ? -15.462 -3.841 6.750 0.33 36.68 164 LYS A O 1
ATOM 1696 N N . PHE A 1 168 ? -17.275 -2.649 6.127 1.00 36.12 165 PHE A N 1
ATOM 1697 C CA . PHE A 1 168 ? -18.183 -3.795 6.292 1.00 41.61 165 PHE A CA 1
ATOM 1698 C C . PHE A 1 168 ? -18.611 -4.553 5.024 1.00 44.90 165 PHE A C 1
ATOM 1699 O O . PHE A 1 168 ? -19.391 -5.470 5.140 1.00 45.15 165 PHE A O 1
ATOM 1707 N N . HIS A 1 169 ? -18.019 -4.244 3.866 1.00 44.37 166 HIS A N 1
ATOM 1708 C CA . HIS A 1 169 ? -18.549 -4.809 2.636 1.00 48.50 166 HIS A CA 1
ATOM 1709 C C . HIS A 1 169 ? -18.550 -6.326 2.559 1.00 52.63 166 HIS A C 1
ATOM 1710 O O . HIS A 1 169 ? -19.290 -6.883 1.793 1.00 55.15 166 HIS A O 1
ATOM 1717 N N . GLU A 1 170 ? -17.729 -6.995 3.360 1.00 56.73 167 GLU A N 1
ATOM 1718 C CA . GLU A 1 170 ? -17.691 -8.470 3.307 1.00 62.05 167 GLU A CA 1
ATOM 1719 C C . GLU A 1 170 ? -18.884 -9.096 4.032 1.00 66.33 167 GLU A C 1
ATOM 1720 O O . GLU A 1 170 ? -19.125 -10.315 3.920 1.00 68.97 167 GLU A O 1
ATOM 1726 N N . THR A 1 171 ? -19.671 -8.262 4.723 1.00 67.57 168 THR A N 1
ATOM 1727 C CA . THR A 1 171 ? -20.785 -8.769 5.561 1.00 71.18 168 THR A CA 1
ATOM 1728 C C . THR A 1 171 ? -22.181 -8.349 5.105 1.00 73.03 168 THR A C 1
ATOM 1729 O O . THR A 1 171 ? -23.189 -8.884 5.600 1.00 75.80 168 THR A O 1
ATOM 1733 N N . LEU A 1 172 ? -22.223 -7.433 4.126 1.00 70.79 169 LEU A N 1
ATOM 1734 C CA . LEU A 1 172 ? -23.458 -6.797 3.606 1.00 71.43 169 LEU A CA 1
ATOM 1735 C C . LEU A 1 172 ? -23.956 -7.383 2.278 1.00 72.18 169 LEU A C 1
ATOM 1736 O O . LEU A 1 172 ? -23.337 -8.285 1.737 1.00 73.00 169 LEU A O 1
ATOM 1741 N N A LYS A 1 173 ? -25.035 -6.821 1.743 0.50 72.79 170 LYS A N 1
ATOM 1742 N N B LYS A 1 173 ? -25.059 -6.842 1.760 0.50 72.53 170 LYS A N 1
ATOM 1743 C CA A LYS A 1 173 ? -25.734 -7.391 0.584 0.50 74.30 170 LYS A CA 1
ATOM 1744 C CA B LYS A 1 173 ? -25.724 -7.388 0.564 0.50 73.53 170 LYS A CA 1
ATOM 1745 C C A LYS A 1 173 ? -25.126 -7.035 -0.788 0.50 71.99 170 LYS A C 1
ATOM 1746 C C B LYS A 1 173 ? -25.102 -7.001 -0.782 0.50 71.51 170 LYS A C 1
ATOM 1747 O O A LYS A 1 173 ? -25.723 -6.280 -1.586 0.50 70.87 170 LYS A O 1
ATOM 1748 O O B LYS A 1 173 ? -25.668 -6.199 -1.559 0.50 70.29 170 LYS A O 1
ATOM 1759 N N . CYS A 1 174 ? -23.940 -7.595 -1.041 1.00 70.92 171 CYS A N 1
ATOM 1760 C CA . CYS A 1 174 ? -23.191 -7.434 -2.308 1.00 69.36 171 CYS A CA 1
ATOM 1761 C C . CYS A 1 174 ? -24.017 -7.701 -3.589 1.00 68.76 171 CYS A C 1
ATOM 1762 O O . CYS A 1 174 ? -24.622 -8.768 -3.732 1.00 72.39 171 CYS A O 1
ATOM 1765 N N . SER A 1 175 ? -24.025 -6.729 -4.511 1.00 64.76 172 SER A N 1
ATOM 1766 C CA . SER A 1 175 ? -24.623 -6.902 -5.861 1.00 62.51 172 SER A CA 1
ATOM 1767 C C . SER A 1 175 ? -23.571 -7.326 -6.937 1.00 60.11 172 SER A C 1
ATOM 1768 O O . SER A 1 175 ? -22.370 -7.212 -6.694 1.00 58.24 172 SER A O 1
ATOM 1771 N N . PRO A 1 176 ? -24.008 -7.843 -8.116 1.00 59.65 173 PRO A N 1
ATOM 1772 C CA . PRO A 1 176 ? -22.966 -8.359 -9.047 1.00 58.70 173 PRO A CA 1
ATOM 1773 C C . PRO A 1 176 ? -21.838 -7.358 -9.480 1.00 56.25 173 PRO A C 1
ATOM 1774 O O . PRO A 1 176 ? -20.645 -7.669 -9.316 1.00 54.17 173 PRO A O 1
ATOM 1778 N N . ILE A 1 177 ? -22.216 -6.213 -10.053 1.00 54.10 174 ILE A N 1
ATOM 1779 C CA . ILE A 1 177 ? -21.220 -5.175 -10.408 1.00 53.34 174 ILE A CA 1
ATOM 1780 C C . ILE A 1 177 ? -20.466 -4.625 -9.191 1.00 51.20 174 ILE A C 1
ATOM 1781 O O . ILE A 1 177 ? -19.253 -4.363 -9.260 1.00 49.98 174 ILE A O 1
ATOM 1786 N N . ALA A 1 178 ? -21.174 -4.417 -8.081 1.00 49.97 175 ALA A N 1
ATOM 1787 C CA . ALA A 1 178 ? -20.504 -4.070 -6.855 1.00 49.37 175 ALA A CA 1
ATOM 1788 C C . ALA A 1 178 ? -19.414 -5.080 -6.565 1.00 48.76 175 ALA A C 1
ATOM 1789 O O . ALA A 1 178 ? -18.279 -4.700 -6.275 1.00 48.51 175 ALA A O 1
ATOM 1791 N N . LYS A 1 179 ? -19.750 -6.373 -6.717 1.00 50.27 176 LYS A N 1
ATOM 1792 C CA . LYS A 1 179 ? -18.814 -7.474 -6.417 1.00 50.69 176 LYS A CA 1
ATOM 1793 C C . LYS A 1 179 ? -17.602 -7.395 -7.306 1.00 48.83 176 LYS A C 1
ATOM 1794 O O . LYS A 1 179 ? -16.481 -7.606 -6.857 1.00 48.69 176 LYS A O 1
ATOM 1800 N N . GLU A 1 180 ? -17.845 -7.061 -8.564 1.00 47.18 177 GLU A N 1
ATOM 1801 C CA . GLU A 1 180 ? -16.794 -6.834 -9.519 1.00 48.15 177 GLU A CA 1
ATOM 1802 C C . GLU A 1 180 ? -15.921 -5.676 -9.079 1.00 44.98 177 GLU A C 1
ATOM 1803 O O . GLU A 1 180 ? -14.687 -5.731 -9.177 1.00 44.59 177 GLU A O 1
ATOM 1809 N N . LEU A 1 181 ? -16.553 -4.599 -8.611 1.00 43.54 178 LEU A N 1
ATOM 1810 C CA . LEU A 1 181 ? -15.768 -3.455 -8.108 1.00 42.33 178 LEU A CA 1
ATOM 1811 C C . LEU A 1 181 ? -14.885 -3.777 -6.896 1.00 42.39 178 LEU A C 1
ATOM 1812 O O . LEU A 1 181 ? -13.683 -3.507 -6.962 1.00 41.85 178 LEU A O 1
ATOM 1817 N N . TRP A 1 182 ? -15.420 -4.378 -5.819 1.00 43.16 179 TRP A N 1
ATOM 1818 C CA . TRP A 1 182 ? -14.552 -4.823 -4.687 1.00 46.09 179 TRP A CA 1
ATOM 1819 C C . TRP A 1 182 ? -13.433 -5.760 -5.077 1.00 47.82 179 TRP A C 1
ATOM 1820 O O . TRP A 1 182 ? -12.320 -5.701 -4.490 1.00 48.39 179 TRP A O 1
ATOM 1831 N N A GLN A 1 183 ? -13.749 -6.642 -6.033 0.50 49.70 180 GLN A N 1
ATOM 1832 N N B GLN A 1 183 ? -13.696 -6.651 -6.035 0.50 49.84 180 GLN A N 1
ATOM 1833 C CA A GLN A 1 183 ? -12.812 -7.626 -6.557 0.50 51.86 180 GLN A CA 1
ATOM 1834 C CA B GLN A 1 183 ? -12.684 -7.639 -6.411 0.50 52.08 180 GLN A CA 1
ATOM 1835 C C A GLN A 1 183 ? -11.589 -6.996 -7.207 0.50 51.31 180 GLN A C 1
ATOM 1836 C C B GLN A 1 183 ? -11.689 -7.154 -7.484 0.50 51.93 180 GLN A C 1
ATOM 1837 O O A GLN A 1 183 ? -10.497 -7.556 -7.146 0.50 52.36 180 GLN A O 1
ATOM 1838 O O B GLN A 1 183 ? -10.830 -7.976 -7.982 0.50 53.98 180 GLN A O 1
ATOM 1849 N N . ALA A 1 184 ? -11.785 -5.833 -7.824 1.00 48.84 181 ALA A N 1
ATOM 1850 C CA . ALA A 1 184 ? -10.791 -5.244 -8.722 1.00 48.44 181 ALA A CA 1
ATOM 1851 C C . ALA A 1 184 ? -9.452 -4.995 -7.978 1.00 45.84 181 ALA A C 1
ATOM 1852 O O . ALA A 1 184 ? -9.444 -4.551 -6.845 1.00 44.85 181 ALA A O 1
ATOM 1854 N N A ASP A 1 185 ? -8.379 -5.219 -8.721 0.50 47.36 182 ASP A N 1
ATOM 1855 N N B ASP A 1 185 ? -8.308 -5.324 -8.599 0.50 47.36 182 ASP A N 1
ATOM 1856 C CA A ASP A 1 185 ? -7.016 -5.396 -8.247 0.50 46.32 182 ASP A CA 1
ATOM 1857 C CA B ASP A 1 185 ? -6.967 -5.328 -7.919 0.50 46.17 182 ASP A CA 1
ATOM 1858 C C A ASP A 1 185 ? -6.301 -4.050 -7.911 0.50 43.90 182 ASP A C 1
ATOM 1859 C C B ASP A 1 185 ? -6.317 -3.934 -7.767 0.50 43.45 182 ASP A C 1
ATOM 1860 O O A ASP A 1 185 ? -5.466 -3.926 -6.987 0.50 42.87 182 ASP A O 1
ATOM 1861 O O B ASP A 1 185 ? -5.473 -3.683 -6.855 0.50 41.57 182 ASP A O 1
ATOM 1870 N N . HIS A 1 186 ? -6.655 -3.050 -8.712 1.00 42.83 183 HIS A N 1
ATOM 1871 C CA . HIS A 1 186 ? -6.036 -1.745 -8.746 1.00 41.94 183 HIS A CA 1
ATOM 1872 C C . HIS A 1 186 ? -7.029 -0.789 -9.407 1.00 37.93 183 HIS A C 1
ATOM 1873 O O . HIS A 1 186 ? -8.084 -1.202 -9.913 1.00 38.26 183 HIS A O 1
ATOM 1880 N N . LEU A 1 187 ? -6.640 0.481 -9.459 1.00 35.77 184 LEU A N 1
ATOM 1881 C CA . LEU A 1 187 ? -7.525 1.524 -9.946 1.00 31.87 184 LEU A CA 1
ATOM 1882 C C . LEU A 1 187 ? -7.874 1.344 -11.389 1.00 35.67 184 LEU A C 1
ATOM 1883 O O . LEU A 1 187 ? -8.998 1.651 -11.823 1.00 34.73 184 LEU A O 1
ATOM 1888 N N . ASP A 1 188 ? -6.932 0.826 -12.178 1.00 37.12 185 ASP A N 1
ATOM 1889 C CA . ASP A 1 188 ? -7.269 0.601 -13.588 1.00 39.51 185 ASP A CA 1
ATOM 1890 C C . ASP A 1 188 ? -8.346 -0.466 -13.707 1.00 39.36 185 ASP A C 1
ATOM 1891 O O . ASP A 1 188 ? -9.240 -0.336 -14.556 1.00 38.68 185 ASP A O 1
ATOM 1896 N N . ALA A 1 189 ? -8.312 -1.509 -12.858 1.00 38.55 186 ALA A N 1
ATOM 1897 C CA . ALA A 1 189 ? -9.365 -2.558 -13.003 1.00 39.84 186 ALA A CA 1
ATOM 1898 C C . ALA A 1 189 ? -10.660 -2.035 -12.447 1.00 37.08 186 ALA A C 1
ATOM 1899 O O . ALA A 1 189 ? -11.714 -2.506 -12.868 1.00 38.68 186 ALA A O 1
ATOM 1901 N N . VAL A 1 190 ? -10.597 -1.079 -11.528 1.00 34.41 187 VAL A N 1
ATOM 1902 C CA . VAL A 1 190 ? -11.829 -0.432 -11.055 1.00 33.22 187 VAL A CA 1
ATOM 1903 C C . VAL A 1 190 ? -12.386 0.320 -12.237 1.00 33.01 187 VAL A C 1
ATOM 1904 O O . VAL A 1 190 ? -13.556 0.161 -12.538 1.00 35.18 187 VAL A O 1
ATOM 1908 N N . LEU A 1 191 ? -11.510 1.034 -12.956 1.00 35.02 188 LEU A N 1
ATOM 1909 C CA . LEU A 1 191 ? -11.939 1.798 -14.131 1.00 35.73 188 LEU A CA 1
ATOM 1910 C C . LEU A 1 191 ? -12.534 0.885 -15.228 1.00 37.64 188 LEU A C 1
ATOM 1911 O O . LEU A 1 191 ? -13.603 1.195 -15.771 1.00 40.16 188 LEU A O 1
ATOM 1916 N N . ALA A 1 192 ? -11.921 -0.273 -15.506 1.00 39.14 189 ALA A N 1
ATOM 1917 C CA . ALA A 1 192 ? -12.530 -1.239 -16.474 1.00 40.35 189 ALA A CA 1
ATOM 1918 C C . ALA A 1 192 ? -13.935 -1.720 -16.121 1.00 39.79 189 ALA A C 1
ATOM 1919 O O . ALA A 1 192 ? -14.796 -1.858 -17.040 1.00 40.12 189 ALA A O 1
ATOM 1921 N N . VAL A 1 193 ? -14.176 -1.965 -14.820 1.00 37.05 190 VAL A N 1
ATOM 1922 C CA . VAL A 1 193 ? -15.462 -2.487 -14.317 1.00 35.84 190 VAL A CA 1
ATOM 1923 C C . VAL A 1 193 ? -16.509 -1.381 -14.534 1.00 33.46 190 VAL A C 1
ATOM 1924 O O . VAL A 1 193 ? -17.575 -1.607 -15.156 1.00 35.26 190 VAL A O 1
ATOM 1928 N N . LEU A 1 194 ? -16.176 -0.170 -14.098 1.00 33.98 191 LEU A N 1
ATOM 1929 C CA . LEU A 1 194 ? -17.035 0.982 -14.362 1.00 31.80 191 LEU A CA 1
ATOM 1930 C C . LEU A 1 194 ? -17.333 1.180 -15.847 1.00 35.70 191 LEU A C 1
ATOM 1931 O O . LEU A 1 194 ? -18.475 1.565 -16.186 1.00 35.73 191 LEU A O 1
ATOM 1936 N N . GLU A 1 195 ? -16.347 0.941 -16.717 1.00 38.59 192 GLU A N 1
ATOM 1937 C CA . GLU A 1 195 ? -16.572 1.233 -18.118 1.00 41.11 192 GLU A CA 1
ATOM 1938 C C . GLU A 1 195 ? -17.581 0.281 -18.708 1.00 41.27 192 GLU A C 1
ATOM 1939 O O . GLU A 1 195 ? -18.445 0.684 -19.486 1.00 41.95 192 GLU A O 1
ATOM 1945 N N A LYS A 1 196 ? -17.497 -0.998 -18.345 0.50 42.30 193 LYS A N 1
ATOM 1946 N N B LYS A 1 196 ? -17.478 -0.990 -18.335 0.50 42.29 193 LYS A N 1
ATOM 1947 C CA A LYS A 1 196 ? -18.506 -1.948 -18.827 0.50 42.78 193 LYS A CA 1
ATOM 1948 C CA B LYS A 1 196 ? -18.451 -1.980 -18.783 0.50 42.96 193 LYS A CA 1
ATOM 1949 C C A LYS A 1 196 ? -19.885 -1.599 -18.249 0.50 41.68 193 LYS A C 1
ATOM 1950 C C B LYS A 1 196 ? -19.853 -1.653 -18.228 0.50 41.80 193 LYS A C 1
ATOM 1951 O O A LYS A 1 196 ? -20.932 -1.753 -18.936 0.50 40.79 193 LYS A O 1
ATOM 1952 O O B LYS A 1 196 ? -20.883 -1.851 -18.928 0.50 41.12 193 LYS A O 1
ATOM 1963 N N . TRP A 1 197 ? -19.893 -1.120 -17.006 1.00 39.11 194 TRP A N 1
ATOM 1964 C CA . TRP A 1 197 ? -21.157 -0.684 -16.367 1.00 37.93 194 TRP A CA 1
ATOM 1965 C C . TRP A 1 197 ? -21.791 0.534 -17.033 1.00 34.91 194 TRP A C 1
ATOM 1966 O O . TRP A 1 197 ? -23.006 0.543 -17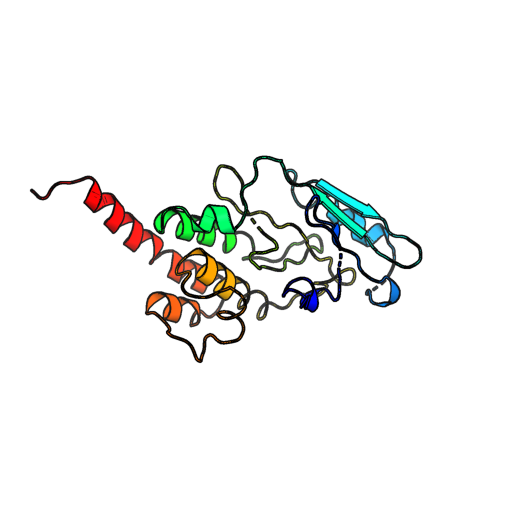.235 1.00 37.12 194 TRP A O 1
ATOM 1977 N N . VAL A 1 198 ? -20.999 1.538 -17.427 1.00 35.32 195 VAL A N 1
ATOM 1978 C CA . VAL A 1 198 ? -21.611 2.814 -17.922 1.00 32.01 195 VAL A CA 1
ATOM 1979 C C . VAL A 1 198 ? -22.209 2.457 -19.301 1.00 35.77 195 VAL A C 1
ATOM 1980 O O . VAL A 1 198 ? -23.312 2.930 -19.634 1.00 35.35 195 VAL A O 1
ATOM 1984 N N . ASP A 1 199 ? -21.502 1.605 -20.064 1.00 37.08 196 ASP A N 1
ATOM 1985 C CA . ASP A 1 199 ? -22.013 1.138 -21.382 1.00 39.96 196 ASP A CA 1
ATOM 1986 C C . ASP A 1 199 ? -23.370 0.450 -21.221 1.00 40.33 196 ASP A C 1
ATOM 1987 O O . ASP A 1 199 ? -24.322 0.741 -21.947 1.00 41.55 196 ASP A O 1
ATOM 1992 N N . GLU A 1 200 ? -23.479 -0.448 -20.240 1.00 39.93 197 GLU A N 1
ATOM 1993 C CA . GLU A 1 200 ? -24.712 -1.169 -19.986 1.00 39.64 197 GLU A CA 1
ATOM 1994 C C . GLU A 1 200 ? -25.829 -0.216 -19.643 1.00 37.39 197 GLU A C 1
ATOM 1995 O O . GLU A 1 200 ? -26.985 -0.296 -20.170 1.00 33.55 197 GLU A O 1
ATOM 2001 N N . GLU A 1 201 ? -25.485 0.725 -18.765 1.00 33.78 198 GLU A N 1
ATOM 2002 C CA . GLU A 1 201 ? -26.483 1.637 -18.287 1.00 32.64 198 GLU A CA 1
ATOM 2003 C C . GLU A 1 201 ? -26.880 2.647 -19.362 1.00 30.70 198 GLU A C 1
ATOM 2004 O O . GLU A 1 201 ? -28.048 3.005 -19.475 1.00 32.27 198 GLU A O 1
ATOM 2010 N N . GLU A 1 202 ? -25.937 3.063 -20.196 1.00 30.89 199 GLU A N 1
ATOM 2011 C CA . GLU A 1 202 ? -26.270 3.984 -21.313 1.00 30.13 199 GLU A CA 1
ATOM 2012 C C . GLU A 1 202 ? -27.229 3.295 -22.333 1.00 29.94 199 GLU A C 1
ATOM 2013 O O . GLU A 1 202 ? -28.169 3.930 -22.792 1.00 28.65 199 GLU A O 1
ATOM 2019 N N . ALA A 1 203 ? -27.017 2.015 -22.602 1.00 30.55 200 ALA A N 1
ATOM 2020 C CA . ALA A 1 203 ? -27.918 1.284 -23.564 1.00 31.86 200 ALA A CA 1
ATOM 2021 C C . ALA A 1 203 ? -29.329 1.274 -22.978 1.00 31.71 200 ALA A C 1
ATOM 2022 O O . ALA A 1 203 ? -30.327 1.520 -23.703 1.00 33.56 200 ALA A O 1
ATOM 2024 N N . LYS A 1 204 ? -29.459 1.098 -21.662 1.00 30.96 201 LYS A N 1
ATOM 2025 C CA . LYS A 1 204 ? -30.804 1.074 -21.017 1.00 31.13 201 LYS A CA 1
ATOM 2026 C C . LYS A 1 204 ? -31.552 2.391 -21.111 1.00 29.22 201 LYS A C 1
ATOM 2027 O O . LYS A 1 204 ? -32.725 2.421 -21.352 1.00 29.33 201 LYS A O 1
ATOM 2033 N N . GLU A 1 205 ? -30.861 3.497 -20.861 1.00 27.30 202 GLU A N 1
ATOM 2034 C CA . GLU A 1 205 ? -31.486 4.799 -20.912 1.00 26.89 202 GLU A CA 1
ATOM 2035 C C . GLU A 1 205 ? -31.890 5.133 -22.331 1.00 26.79 202 GLU A C 1
ATOM 2036 O O . GLU A 1 205 ? -32.957 5.662 -22.537 1.00 24.57 202 GLU A O 1
ATOM 2042 N N . ARG A 1 206 ? -31.069 4.739 -23.317 1.00 27.30 203 ARG A N 1
ATOM 2043 C CA . ARG A 1 206 ? -31.422 4.979 -24.729 1.00 25.19 203 ARG A CA 1
ATOM 2044 C C . ARG A 1 206 ? -32.706 4.249 -25.141 1.00 25.42 203 ARG A C 1
ATOM 2045 O O . ARG A 1 206 ? -33.494 4.798 -25.924 1.00 2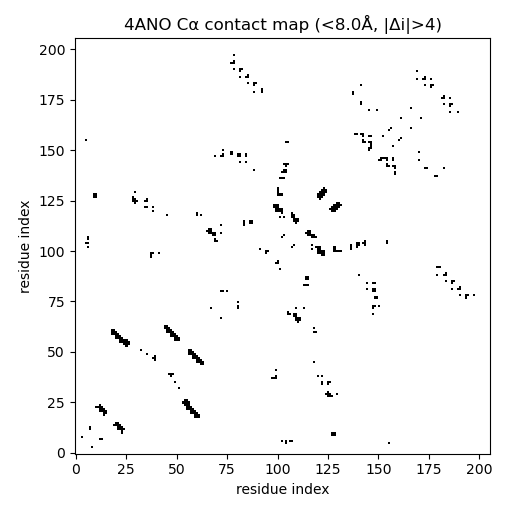4.51 203 ARG A O 1
ATOM 2053 N N . ALA A 1 207 ? -32.917 3.046 -24.592 1.00 25.23 204 ALA A N 1
ATOM 2054 C CA . ALA A 1 207 ? -34.074 2.260 -24.999 1.00 25.43 204 ALA A CA 1
ATOM 2055 C C . ALA A 1 207 ? -35.369 3.005 -24.616 1.00 24.50 204 ALA A C 1
ATOM 2056 O O . ALA A 1 207 ? -36.402 2.726 -25.204 1.00 25.59 204 ALA A O 1
ATOM 2058 N N . LYS A 1 208 ? -35.242 3.906 -23.634 1.00 25.33 205 LYS A N 1
ATOM 2059 C CA . LYS A 1 208 ? -36.386 4.695 -23.127 1.00 26.28 205 LYS A CA 1
ATOM 2060 C C . LYS A 1 208 ? -36.777 5.836 -24.099 1.00 26.59 205 LYS A C 1
ATOM 2061 O O . LYS A 1 208 ? -37.863 6.436 -23.927 1.00 27.70 205 LYS A O 1
ATOM 2067 N N . VAL A 1 209 ? -35.980 6.095 -25.135 1.00 24.20 206 VAL A N 1
ATOM 2068 C CA . VAL A 1 209 ? -36.429 7.083 -26.132 1.00 25.14 206 VAL A CA 1
ATOM 2069 C C . VAL A 1 209 ? -36.717 6.430 -27.510 1.00 24.98 206 VAL A C 1
ATOM 2070 O O . VAL A 1 209 ? -36.796 7.111 -28.525 1.00 26.41 206 VAL A O 1
ATOM 2074 N N . HIS A 1 210 ? -36.977 5.125 -27.508 1.00 25.49 207 HIS A N 1
ATOM 2075 C CA . HIS A 1 210 ? -37.528 4.463 -28.672 1.00 27.50 207 HIS A CA 1
ATOM 2076 C C . HIS A 1 210 ? -38.699 3.629 -28.262 1.00 29.36 207 HIS A C 1
ATOM 2077 O O . HIS A 1 210 ? -38.728 3.042 -27.164 1.00 28.55 207 HIS A O 1
ATOM 2084 N N . ILE A 1 211 ? -39.673 3.557 -29.149 1.00 32.77 208 ILE A N 1
ATOM 2085 C CA . ILE A 1 211 ? -40.827 2.753 -28.896 1.00 36.53 208 ILE A CA 1
ATOM 2086 C C . ILE A 1 211 ? -40.842 1.519 -29.839 1.00 41.91 208 ILE A C 1
ATOM 2087 O O . ILE A 1 211 ? -41.179 1.686 -31.014 1.00 40.39 208 ILE A O 1
ATOM 2092 N N . PRO A 1 212 ? -40.394 0.329 -29.331 1.00 46.81 209 PRO A N 1
ATOM 2093 C CA . PRO A 1 212 ? -40.524 -0.929 -30.072 1.00 51.83 209 PRO A CA 1
ATOM 2094 C C . PRO A 1 212 ? -42.007 -1.177 -30.345 1.00 55.05 209 PRO A C 1
ATOM 2095 O O . PRO A 1 212 ? -42.740 -1.560 -29.423 1.00 57.31 209 PRO A O 1
ATOM 2099 N N . LYS A 1 213 ? -42.460 -1.017 -31.584 1.00 57.19 210 LYS A N 1
ATOM 2100 C CA . LYS A 1 213 ? -41.648 -1.039 -32.808 1.00 58.70 210 LYS A CA 1
ATOM 2101 C C . LYS A 1 213 ? -42.562 -1.408 -33.988 1.00 59.42 210 LYS A C 1
ATOM 2102 O O . LYS A 1 213 ? -43.371 -2.363 -33.926 1.00 62.34 210 LYS A O 1
#

Nearest PDB structures (foldseek):
  4ano-assembly1_A  TM=1.005E+00  e=3.647E-39  Geobacillus thermodenitrificans NG80-2
  6z0f-assembly1_A  TM=9.256E-01  e=1.447E-21  Bacillus subtilis subsp. subtilis str. 168
  6z0f-assembly1_B  TM=8.937E-01  e=7.317E-20  Bacillus subtilis subsp. subtilis str. 168
  4ann-assembly1_A  TM=8.076E-01  e=1.298E-09  Staphylococcus aureus subsp. aureus NCTC 8325
  7sj3-assembly1_A  TM=3.787E-01  e=1.783E-01  Homo sapiens

Foldseek 3Di:
DDDQDPVCVQQVWDPDVVVDKIKAFQVPWQDDPVLCVLVQPPDVFKGWDWDDDPTMIMIGIGGDPQFDALVVLLPDDLLSLLVLLLLVLVVVVDDDPSQKADDAFRSQWQDPSSHMDGGDIDGASGGPVNDDDQVNNLLQSLLRSCCSRVVPDHSVCSRPPVVPDDDDDLNVQCVPQDHSVSNSVSSVVVSVVVVVVVVVVPDDDD

CATH classification: 1.10.510.10

B-factor: mean 34.43, std 12.89, range [14.15, 92.85]

GO terms:
  GO:0042802 identical protein binding (F, IPI)

Organism: Geobacillus thermodenitrificans (strain NG80-2) (NCBI:txid420246)

InterPro domains:
  IPR018778 Type VII secretion system EssB [PF10140] (26-380)
  IPR018778 Type VII secretion system EssB [TIGR03926] (7-380)
  IPR042565 Type VII secretion system EssB, C-terminal [G3DSA:1.25.40.680] (239-397)

Radius of gyration: 18.31 Å; Cα contacts (8 Å, |Δi|>4): 311; chains: 1; bounding box: 51×38×54 Å

Secondary structure (DSSP, 8-state):
-----HHHHHHT---EETTEEEEEEGGG----GGGGGGGGGS-SSSEEEEEE-SSEEEEEEE--TTPPPHHHHHTS-HHHHHHHHHHHHHHHSS--SSSEE----GGG---TT-----S--EETTTBSS-S--HHHHHHHHHHHHHHHTT-SS-HHHHHHHTTTS---HHHHHHHH-SSHHHHHHHHHHHHHHHHHHHHHTT----